Protein AF-A0A972QVX3-F1 (afdb_monomer)

pLDDT: mean 86.54, std 22.38, range [34.84, 98.81]

Mean predicted aligned error: 8.28 Å

Structure (mmCIF, N/CA/C/O backbone):
data_AF-A0A972QVX3-F1
#
_entry.id   AF-A0A972QVX3-F1
#
loop_
_atom_site.group_PDB
_atom_site.id
_atom_site.type_symbol
_atom_site.label_atom_id
_atom_site.label_alt_id
_atom_site.label_comp_id
_atom_site.label_asym_id
_atom_site.label_entity_id
_atom_site.label_seq_id
_atom_site.pdbx_PDB_ins_code
_atom_site.Cartn_x
_atom_site.Cartn_y
_atom_site.Cartn_z
_atom_site.occupancy
_atom_site.B_iso_or_equiv
_atom_site.auth_seq_id
_atom_site.auth_comp_id
_atom_site.auth_asym_id
_atom_site.auth_atom_id
_atom_site.pdbx_PDB_model_num
ATOM 1 N N . ILE A 1 1 ? 13.832 -11.234 -12.757 1.00 86.38 1 ILE A N 1
ATOM 2 C CA . ILE A 1 1 ? 13.586 -10.255 -13.849 1.00 86.38 1 ILE A CA 1
ATOM 3 C C . ILE A 1 1 ? 13.900 -8.870 -13.300 1.00 86.38 1 ILE A C 1
ATOM 5 O O . ILE A 1 1 ? 13.721 -8.675 -12.106 1.00 86.38 1 ILE A O 1
ATOM 9 N N . ALA A 1 2 ? 14.425 -7.959 -14.118 1.00 93.38 2 ALA A N 1
ATOM 10 C CA . ALA A 1 2 ? 14.734 -6.587 -13.695 1.00 93.38 2 ALA A CA 1
ATOM 11 C C . ALA A 1 2 ? 14.152 -5.559 -14.674 1.00 93.38 2 ALA A C 1
ATOM 13 O O . ALA A 1 2 ? 13.554 -4.582 -14.245 1.00 93.38 2 ALA A O 1
ATOM 14 N N . ASP A 1 3 ? 14.263 -5.824 -15.978 1.00 97.19 3 ASP A N 1
ATOM 15 C CA . ASP A 1 3 ? 13.668 -4.997 -17.025 1.00 97.19 3 ASP A CA 1
ATOM 16 C C . ASP A 1 3 ? 12.244 -5.465 -17.358 1.00 97.19 3 ASP A C 1
ATOM 18 O O . ASP A 1 3 ? 12.022 -6.630 -17.702 1.00 97.19 3 ASP A O 1
ATOM 22 N N . ILE A 1 4 ? 11.292 -4.539 -17.249 1.00 98.19 4 ILE A N 1
ATOM 23 C CA . ILE A 1 4 ? 9.882 -4.732 -17.600 1.00 98.19 4 ILE A CA 1
ATOM 24 C C . ILE A 1 4 ? 9.412 -3.766 -18.695 1.00 98.19 4 ILE A C 1
ATOM 26 O O . ILE A 1 4 ? 8.215 -3.676 -18.966 1.00 98.19 4 ILE A O 1
ATOM 30 N N . SER A 1 5 ? 10.336 -3.080 -19.374 1.00 97.81 5 SER A N 1
ATOM 31 C CA . SER A 1 5 ? 10.035 -2.192 -20.501 1.00 97.81 5 SER A CA 1
ATOM 32 C C . SER A 1 5 ? 9.181 -2.830 -21.607 1.00 97.81 5 SER A C 1
ATOM 34 O O . SER A 1 5 ? 8.307 -2.129 -22.128 1.00 97.81 5 SER A O 1
ATOM 36 N N . PRO A 1 6 ? 9.284 -4.144 -21.923 1.00 97.56 6 PRO A N 1
ATOM 37 C CA . PRO A 1 6 ? 8.406 -4.751 -22.924 1.00 97.56 6 PRO A CA 1
ATOM 38 C C . PRO A 1 6 ? 6.915 -4.716 -22.547 1.00 97.56 6 PRO A C 1
ATOM 40 O O . PRO A 1 6 ? 6.062 -4.794 -23.433 1.00 97.56 6 PRO A O 1
ATOM 43 N N . LEU A 1 7 ? 6.581 -4.575 -21.256 1.00 97.31 7 LEU A N 1
ATOM 44 C CA . LEU A 1 7 ? 5.195 -4.534 -20.786 1.00 97.31 7 LEU A CA 1
ATOM 45 C C . LEU A 1 7 ? 4.484 -3.221 -21.131 1.00 97.31 7 LEU A C 1
ATOM 47 O O . LEU A 1 7 ? 3.260 -3.227 -21.215 1.00 97.31 7 LEU A O 1
ATOM 51 N N . ALA A 1 8 ? 5.211 -2.127 -21.391 1.00 97.06 8 ALA A N 1
ATOM 52 C CA . ALA A 1 8 ? 4.637 -0.784 -21.564 1.00 97.06 8 ALA A CA 1
ATOM 53 C C . ALA A 1 8 ? 3.591 -0.672 -22.690 1.00 97.06 8 ALA A C 1
ATOM 55 O O . ALA A 1 8 ? 2.754 0.233 -22.686 1.00 97.06 8 ALA A O 1
ATOM 56 N N . SER A 1 9 ? 3.642 -1.585 -23.665 1.00 97.38 9 SER A N 1
ATOM 57 C CA . SER A 1 9 ? 2.715 -1.634 -24.802 1.00 97.38 9 SER A CA 1
ATOM 58 C C . SER A 1 9 ? 1.465 -2.486 -24.555 1.00 97.38 9 SER A C 1
ATOM 60 O O . SER A 1 9 ? 0.521 -2.437 -25.343 1.00 97.38 9 SER A O 1
ATOM 62 N N . LEU A 1 10 ? 1.420 -3.249 -23.460 1.00 97.94 10 LEU A N 1
ATOM 63 C CA . LEU A 1 10 ? 0.336 -4.180 -23.146 1.00 97.94 10 LEU A CA 1
ATOM 64 C C . LEU A 1 10 ? -0.819 -3.465 -22.431 1.00 97.94 10 LEU A C 1
ATOM 66 O O . LEU A 1 10 ? -1.283 -3.887 -21.376 1.00 97.94 10 LEU A O 1
ATOM 70 N N . THR A 1 11 ? -1.303 -2.371 -23.016 1.00 97.25 11 THR A N 1
ATOM 71 C CA . THR A 1 11 ? -2.251 -1.426 -22.396 1.00 97.25 11 THR A CA 1
ATOM 72 C C . THR A 1 11 ? -3.612 -2.025 -22.036 1.00 97.25 11 THR A C 1
ATOM 74 O O . THR A 1 11 ? -4.366 -1.413 -21.287 1.00 97.25 11 THR A O 1
ATOM 77 N N . ASN A 1 12 ? -3.932 -3.227 -22.523 1.00 97.88 12 ASN A N 1
ATOM 78 C CA . ASN A 1 12 ? -5.148 -3.966 -22.169 1.00 97.88 12 ASN A CA 1
ATOM 79 C C . ASN A 1 12 ? -4.983 -4.887 -20.946 1.00 97.88 12 ASN A C 1
ATOM 81 O O . ASN A 1 12 ? -5.933 -5.583 -20.589 1.00 97.88 12 ASN A O 1
ATOM 85 N N . LEU A 1 13 ? -3.799 -4.941 -20.321 1.00 97.81 13 LEU A N 1
ATOM 86 C CA . LEU A 1 13 ? -3.594 -5.721 -19.101 1.00 97.81 13 LEU A CA 1
ATOM 87 C C . LEU A 1 13 ? -4.501 -5.218 -17.978 1.00 97.81 13 LEU A C 1
ATOM 89 O O . LEU A 1 13 ? -4.547 -4.026 -17.688 1.00 97.81 13 LEU A O 1
ATOM 93 N N . GLN A 1 14 ? -5.185 -6.162 -17.335 1.00 97.75 14 GLN A N 1
ATOM 94 C CA . GLN A 1 14 ? -6.023 -5.910 -16.160 1.00 97.75 14 GLN A CA 1
ATOM 95 C C . GLN A 1 14 ? -5.384 -6.436 -14.877 1.00 97.75 14 GLN A C 1
ATOM 97 O O . GLN A 1 14 ? -5.619 -5.891 -13.808 1.00 97.75 14 GLN A O 1
ATOM 102 N N . ASN A 1 15 ? -4.563 -7.482 -14.975 1.00 96.81 15 ASN A N 1
ATOM 103 C CA . ASN A 1 15 ? -3.913 -8.101 -13.831 1.00 96.81 15 ASN A CA 1
ATOM 104 C C . ASN A 1 15 ? -2.453 -8.385 -14.164 1.00 96.81 15 ASN A C 1
ATOM 106 O O . ASN A 1 15 ? -2.158 -8.921 -15.235 1.00 96.81 15 ASN A O 1
ATOM 110 N N . LEU A 1 16 ? -1.552 -8.040 -13.249 1.00 96.94 16 LEU A N 1
ATOM 111 C CA . LEU A 1 16 ? -0.120 -8.259 -13.411 1.00 96.94 16 LEU A CA 1
ATOM 112 C C . LEU A 1 16 ? 0.515 -8.656 -12.080 1.00 96.94 16 LEU A C 1
ATOM 114 O O . LEU A 1 16 ? 0.371 -7.953 -11.082 1.00 96.94 16 LEU A O 1
ATOM 118 N N . VAL A 1 17 ? 1.260 -9.762 -12.085 1.00 97.25 17 VAL A N 1
ATOM 119 C CA . VAL A 1 17 ? 2.027 -10.218 -10.922 1.00 97.25 17 VAL A CA 1
ATOM 120 C C . VAL A 1 17 ? 3.482 -10.438 -11.297 1.00 97.25 17 VAL A C 1
ATOM 122 O O . VAL A 1 17 ? 3.794 -11.164 -12.239 1.00 97.25 17 VAL A O 1
ATOM 125 N N . LEU A 1 18 ? 4.370 -9.786 -10.549 1.00 95.69 18 LEU A N 1
ATOM 126 C CA . LEU A 1 18 ? 5.820 -9.795 -10.740 1.00 95.69 18 LEU A CA 1
ATOM 127 C C . LEU A 1 18 ? 6.550 -9.987 -9.400 1.00 95.69 18 LEU A C 1
ATOM 129 O O . LEU A 1 18 ? 7.599 -9.389 -9.145 1.00 95.69 18 LEU A O 1
ATOM 133 N N . THR A 1 19 ? 5.997 -10.843 -8.545 1.00 93.25 19 THR A N 1
ATOM 134 C CA . THR A 1 19 ? 6.541 -11.166 -7.223 1.00 93.25 19 THR A CA 1
ATOM 135 C C . THR A 1 19 ? 7.933 -11.801 -7.302 1.00 93.25 19 THR A C 1
ATOM 137 O O . THR A 1 19 ? 8.194 -12.603 -8.198 1.00 93.25 19 THR A O 1
ATOM 140 N N . ARG A 1 20 ? 8.812 -11.500 -6.333 1.00 94.88 20 ARG A N 1
ATOM 141 C CA . ARG A 1 20 ? 10.157 -12.104 -6.192 1.00 94.88 20 ARG A CA 1
ATOM 142 C C . ARG A 1 20 ? 11.032 -11.893 -7.425 1.00 94.88 20 ARG A C 1
ATOM 144 O O . ARG A 1 20 ? 11.564 -12.835 -8.015 1.00 94.88 20 ARG A O 1
ATOM 151 N N . ASN A 1 21 ? 11.192 -10.632 -7.795 1.00 96.75 21 ASN A N 1
ATOM 152 C CA . ASN A 1 21 ? 12.070 -10.207 -8.875 1.00 96.75 21 ASN A CA 1
ATOM 153 C C . ASN A 1 21 ? 13.126 -9.217 -8.352 1.00 96.75 21 ASN A C 1
ATOM 155 O O . ASN A 1 21 ? 13.347 -9.087 -7.151 1.00 96.75 21 ASN A O 1
ATOM 159 N N . SER A 1 22 ? 13.855 -8.582 -9.263 1.00 97.12 22 SER A N 1
ATOM 160 C CA . SER A 1 22 ? 14.862 -7.559 -8.963 1.00 97.12 22 SER A CA 1
ATOM 161 C C . SER A 1 22 ? 14.494 -6.253 -9.665 1.00 97.1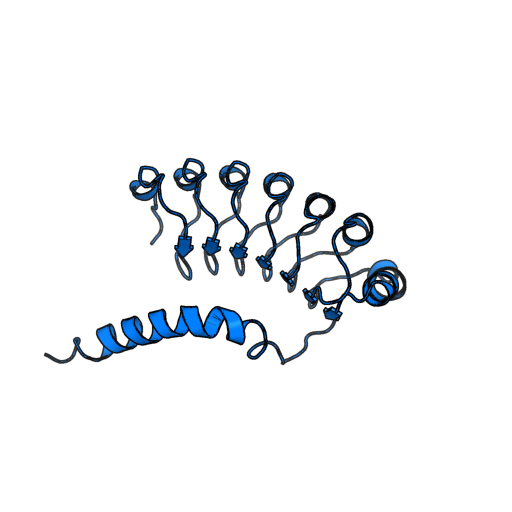2 22 SER A C 1
ATOM 163 O O . SER A 1 22 ? 15.357 -5.575 -10.218 1.00 97.12 22 SER A O 1
ATOM 165 N N . ILE A 1 23 ? 13.193 -5.956 -9.725 1.00 98.38 23 ILE A N 1
ATOM 166 C CA . ILE A 1 23 ? 12.666 -4.754 -10.366 1.00 98.38 23 ILE A CA 1
ATOM 167 C C . ILE A 1 23 ? 12.926 -3.568 -9.441 1.00 98.38 23 ILE A C 1
ATOM 169 O O . ILE A 1 23 ? 12.640 -3.623 -8.244 1.00 98.38 23 ILE A O 1
ATOM 173 N N . THR A 1 24 ? 13.468 -2.503 -10.016 1.00 97.94 24 THR A N 1
ATOM 174 C CA . THR A 1 24 ? 13.688 -1.211 -9.354 1.00 97.94 24 THR A CA 1
ATOM 175 C C . THR A 1 24 ? 12.929 -0.095 -10.067 1.00 97.94 24 THR A C 1
ATOM 177 O O . THR A 1 24 ? 12.391 0.788 -9.409 1.00 97.94 24 THR A O 1
ATOM 180 N N . ASP A 1 25 ? 12.852 -0.159 -11.400 1.00 98.44 25 ASP A N 1
ATOM 181 C CA . ASP A 1 25 ? 12.139 0.793 -12.250 1.00 98.44 25 ASP A CA 1
ATOM 182 C C . ASP A 1 25 ? 10.790 0.221 -12.702 1.00 98.44 25 ASP A C 1
ATOM 184 O O . ASP A 1 25 ? 10.721 -0.789 -13.409 1.00 98.44 25 ASP A O 1
ATOM 188 N N . ILE A 1 26 ? 9.714 0.895 -12.295 1.00 98.69 26 ILE A N 1
ATOM 189 C CA . ILE A 1 26 ? 8.339 0.575 -12.686 1.00 98.69 26 ILE A CA 1
ATOM 190 C C . ILE A 1 26 ? 7.718 1.628 -13.611 1.00 98.69 26 ILE A C 1
ATOM 192 O O . ILE A 1 26 ? 6.518 1.573 -13.881 1.00 98.69 26 ILE A O 1
ATOM 196 N N . SER A 1 27 ? 8.513 2.558 -14.149 1.00 98.56 27 SER A N 1
ATOM 197 C CA . SER A 1 27 ? 8.055 3.538 -15.139 1.00 98.56 27 SER A CA 1
ATOM 198 C C . SER A 1 27 ? 7.342 2.923 -16.355 1.00 98.56 27 SER A C 1
ATOM 200 O O . SER A 1 27 ? 6.360 3.523 -16.804 1.00 98.56 27 SER A O 1
ATOM 202 N N . PRO A 1 28 ? 7.684 1.704 -16.838 1.00 98.44 28 PRO A N 1
ATOM 203 C CA . PRO A 1 28 ? 6.930 1.059 -17.914 1.00 98.44 28 PRO A CA 1
ATOM 204 C C . PRO A 1 28 ? 5.463 0.765 -17.575 1.00 98.44 28 PRO A C 1
ATOM 206 O O . PRO A 1 28 ? 4.668 0.551 -18.486 1.00 98.44 28 PRO A O 1
ATOM 209 N N . LEU A 1 29 ? 5.087 0.740 -16.291 1.00 98.62 29 LEU A N 1
ATOM 210 C CA . LEU A 1 29 ? 3.714 0.463 -15.865 1.00 98.62 29 LEU A CA 1
ATOM 211 C C . LEU A 1 29 ? 2.796 1.688 -15.964 1.00 98.62 29 LEU A C 1
ATOM 213 O O . LEU A 1 29 ? 1.582 1.511 -15.982 1.00 98.62 29 LEU A O 1
ATOM 217 N N . ALA A 1 30 ? 3.333 2.909 -16.076 1.00 98.25 30 ALA A N 1
ATOM 218 C CA . ALA A 1 30 ? 2.550 4.151 -16.012 1.00 98.25 30 ALA A CA 1
ATOM 219 C C . ALA A 1 30 ? 1.458 4.273 -17.094 1.00 98.25 30 ALA A C 1
ATOM 221 O O . ALA A 1 30 ? 0.464 4.980 -16.904 1.00 98.25 30 ALA A O 1
ATOM 222 N N . SER A 1 31 ? 1.639 3.600 -18.236 1.00 97.69 31 SER A N 1
ATOM 223 C CA . SER A 1 31 ? 0.684 3.568 -19.352 1.00 97.69 31 SER A CA 1
ATOM 224 C C . SER A 1 31 ? -0.389 2.481 -19.218 1.00 97.69 31 SER A C 1
ATOM 226 O O . SER A 1 31 ? -1.334 2.459 -20.008 1.00 97.69 31 SER A O 1
ATOM 228 N N . LEU A 1 32 ? -0.275 1.572 -18.245 1.00 98.50 32 LEU A N 1
ATOM 229 C CA . LEU A 1 32 ? -1.154 0.408 -18.094 1.00 98.50 32 LEU A CA 1
ATOM 230 C C . LEU A 1 32 ? -2.409 0.746 -17.282 1.00 98.50 32 LEU A C 1
ATOM 232 O O . LEU A 1 32 ? -2.778 0.052 -16.340 1.00 98.50 32 LEU A O 1
ATOM 236 N N . THR A 1 33 ? -3.094 1.823 -17.660 1.00 98.38 33 THR A N 1
ATOM 237 C CA . THR A 1 33 ? -4.205 2.417 -16.897 1.00 98.38 33 THR A CA 1
ATOM 238 C C . THR A 1 33 ? -5.442 1.521 -16.772 1.00 98.38 33 THR A C 1
ATOM 240 O O . THR A 1 33 ? -6.364 1.867 -16.041 1.00 98.38 33 THR A O 1
ATOM 243 N N . ASN A 1 34 ? -5.493 0.387 -17.478 1.00 98.38 34 ASN A N 1
ATOM 244 C CA . ASN A 1 34 ? -6.555 -0.616 -17.354 1.00 98.38 34 ASN A CA 1
ATOM 245 C C . ASN A 1 34 ? -6.296 -1.658 -16.251 1.00 98.38 34 ASN A C 1
ATOM 247 O O . ASN A 1 34 ? -7.151 -2.519 -16.035 1.00 98.38 34 ASN A O 1
ATOM 251 N N . LEU A 1 35 ? -5.152 -1.588 -15.558 1.00 98.56 35 LEU A N 1
ATOM 252 C CA . LEU A 1 35 ? -4.853 -2.465 -14.429 1.00 98.56 35 LEU A CA 1
ATOM 253 C C . LEU A 1 35 ? -5.876 -2.282 -13.300 1.00 98.56 35 LEU A C 1
ATOM 255 O O . LEU A 1 35 ? -6.200 -1.163 -12.908 1.00 98.56 35 LEU A O 1
ATOM 259 N N . GLN A 1 36 ? -6.338 -3.416 -12.785 1.00 98.25 36 GLN A N 1
ATOM 260 C CA . GLN A 1 36 ? -7.225 -3.573 -11.633 1.00 98.25 36 GLN A CA 1
ATOM 261 C C . GLN A 1 36 ? -6.461 -4.247 -10.485 1.00 98.25 36 GLN A C 1
ATOM 263 O O . GLN A 1 36 ? -6.476 -3.751 -9.363 1.00 98.25 36 GLN A O 1
ATOM 268 N N . GLY A 1 37 ? -5.690 -5.297 -10.792 1.00 97.25 37 GLY A N 1
ATOM 269 C CA . GLY A 1 37 ? -4.804 -5.970 -9.842 1.00 97.25 37 GLY A CA 1
ATOM 270 C C . GLY A 1 37 ? -3.324 -5.834 -10.206 1.00 97.25 37 GLY A C 1
ATOM 271 O O . GLY A 1 37 ? -2.914 -6.163 -11.324 1.00 97.25 37 GLY A O 1
ATOM 272 N N . LEU A 1 38 ? -2.498 -5.409 -9.249 1.00 98.50 38 LEU A N 1
ATOM 273 C CA . LEU A 1 38 ? -1.045 -5.325 -9.414 1.00 98.50 38 LEU A CA 1
ATOM 274 C C . LEU A 1 38 ? -0.309 -5.857 -8.181 1.00 98.50 38 LEU A C 1
ATOM 276 O O . LEU A 1 38 ? -0.479 -5.343 -7.078 1.00 98.50 38 LEU A O 1
ATOM 280 N N . VAL A 1 39 ? 0.560 -6.852 -8.370 1.00 98.06 39 VAL A N 1
ATOM 281 C CA . VAL A 1 39 ? 1.418 -7.387 -7.300 1.00 98.06 39 VAL A CA 1
ATOM 282 C C . VAL A 1 39 ? 2.887 -7.290 -7.702 1.00 98.06 39 VAL A C 1
ATOM 284 O O . VAL A 1 39 ? 3.340 -7.926 -8.654 1.00 98.06 39 VAL A O 1
ATOM 287 N N . LEU A 1 40 ? 3.638 -6.504 -6.936 1.00 97.00 40 LEU A N 1
ATOM 288 C CA . LEU A 1 40 ? 5.065 -6.214 -7.099 1.00 97.00 40 LEU A CA 1
ATOM 289 C C . LEU A 1 40 ? 5.867 -6.610 -5.843 1.00 97.00 40 LEU A C 1
ATOM 291 O O . LEU A 1 40 ? 6.945 -6.071 -5.582 1.00 97.00 40 LEU A O 1
ATOM 295 N N . ALA A 1 41 ? 5.347 -7.554 -5.056 1.00 94.00 41 ALA A N 1
ATOM 296 C CA . ALA A 1 41 ? 5.938 -7.963 -3.788 1.00 94.00 41 ALA A CA 1
ATOM 297 C C . ALA A 1 41 ? 7.355 -8.545 -3.947 1.00 94.00 41 ALA A C 1
ATOM 299 O O . ALA A 1 41 ? 7.646 -9.256 -4.910 1.00 94.00 41 ALA A O 1
ATOM 300 N N . VAL A 1 42 ? 8.225 -8.325 -2.960 1.00 95.38 42 VAL A N 1
ATOM 301 C CA . VAL A 1 42 ? 9.601 -8.852 -2.932 1.00 95.38 42 VAL A CA 1
ATOM 302 C C . VAL A 1 42 ? 10.394 -8.413 -4.173 1.00 95.38 42 VAL A C 1
ATOM 304 O O . VAL A 1 42 ? 10.788 -9.226 -5.011 1.00 95.38 42 VAL A O 1
ATOM 307 N N . ASN A 1 43 ? 10.584 -7.103 -4.299 1.00 97.69 43 ASN A N 1
ATOM 308 C CA . ASN A 1 43 ? 11.420 -6.460 -5.313 1.00 97.69 43 ASN A CA 1
ATOM 309 C C . ASN A 1 43 ? 12.377 -5.468 -4.622 1.00 97.69 43 ASN A C 1
ATOM 311 O O . ASN A 1 43 ? 12.707 -5.625 -3.448 1.00 97.69 43 ASN A O 1
ATOM 315 N N . SER A 1 44 ? 12.899 -4.480 -5.346 1.00 97.81 44 SER A N 1
ATOM 316 C CA . SER A 1 44 ? 13.752 -3.423 -4.787 1.00 97.81 44 SER A CA 1
ATOM 317 C C . SER A 1 44 ? 13.255 -2.043 -5.217 1.00 97.81 44 SER A C 1
ATOM 319 O O . SER A 1 44 ? 14.038 -1.167 -5.576 1.00 97.81 44 SER A O 1
ATOM 321 N N . ILE A 1 45 ? 11.931 -1.871 -5.225 1.00 98.69 45 ILE A N 1
ATOM 322 C CA . ILE A 1 45 ? 11.264 -0.641 -5.655 1.00 98.69 45 ILE A CA 1
ATOM 323 C C . ILE A 1 45 ? 11.365 0.401 -4.540 1.00 98.69 45 ILE A C 1
ATOM 325 O O . ILE A 1 45 ? 11.080 0.110 -3.378 1.00 98.69 45 ILE A O 1
ATOM 329 N N . THR A 1 46 ? 11.744 1.623 -4.907 1.00 98.50 46 THR A N 1
ATOM 330 C CA . THR A 1 46 ? 11.783 2.787 -4.004 1.00 98.50 46 THR A CA 1
ATOM 331 C C . THR A 1 46 ? 10.840 3.900 -4.451 1.00 98.50 46 THR A C 1
ATOM 333 O O . THR A 1 46 ? 10.309 4.618 -3.611 1.00 98.50 46 THR A O 1
ATOM 336 N N . ASP A 1 47 ? 10.636 4.048 -5.765 1.00 98.75 47 ASP A N 1
ATOM 337 C CA . ASP A 1 47 ? 9.788 5.074 -6.372 1.00 98.75 47 ASP A CA 1
ATOM 338 C C . ASP A 1 47 ? 8.526 4.436 -6.960 1.00 98.75 47 ASP A C 1
ATOM 340 O O . ASP A 1 47 ? 8.596 3.582 -7.847 1.00 98.75 47 ASP A O 1
ATOM 344 N N . ILE A 1 48 ? 7.370 4.867 -6.452 1.00 98.81 48 ILE A N 1
ATOM 345 C CA . ILE A 1 48 ? 6.052 4.437 -6.925 1.00 98.81 48 ILE A CA 1
ATOM 346 C C . ILE A 1 48 ? 5.262 5.545 -7.628 1.00 98.81 48 ILE A C 1
ATOM 348 O O . ILE A 1 48 ? 4.076 5.370 -7.909 1.00 98.81 48 ILE A O 1
ATOM 352 N N . SER A 1 49 ? 5.903 6.663 -7.978 1.00 98.75 49 SER A N 1
ATOM 353 C CA . SER A 1 49 ? 5.285 7.733 -8.770 1.00 98.75 49 SER A CA 1
ATOM 354 C C . SER A 1 49 ? 4.646 7.259 -10.086 1.00 98.75 49 SER A C 1
ATOM 356 O O . SER A 1 49 ? 3.571 7.773 -10.415 1.00 98.75 49 SER A O 1
ATOM 358 N N . PRO A 1 50 ? 5.162 6.227 -10.796 1.00 98.75 50 PRO A N 1
ATOM 359 C CA . PRO A 1 50 ? 4.499 5.701 -11.990 1.00 98.75 50 PRO A CA 1
ATOM 360 C C . PRO A 1 50 ? 3.110 5.103 -11.735 1.00 98.75 50 PRO A C 1
AT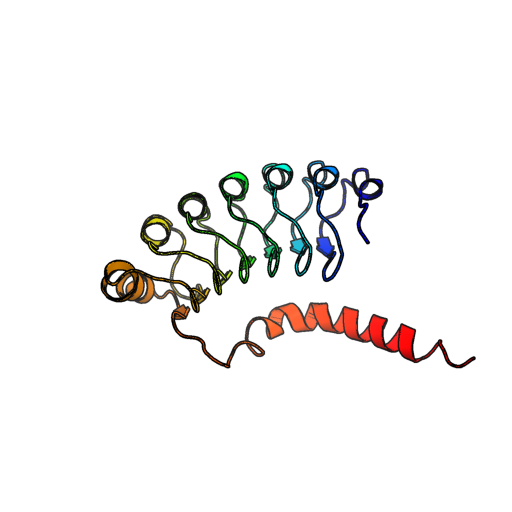OM 362 O O . PRO A 1 50 ? 2.335 4.959 -12.677 1.00 98.75 50 PRO A O 1
ATOM 365 N N . LEU A 1 51 ? 2.775 4.753 -10.487 1.00 98.81 51 LEU A N 1
ATOM 366 C CA . LEU A 1 51 ? 1.476 4.168 -10.149 1.00 98.81 51 LEU A CA 1
ATOM 367 C C . LEU A 1 51 ? 0.356 5.213 -10.057 1.00 98.81 51 LEU A C 1
ATOM 369 O O . LEU A 1 51 ? -0.808 4.834 -10.123 1.00 98.81 51 LEU A O 1
ATOM 373 N N . ALA A 1 52 ? 0.667 6.511 -9.953 1.00 98.50 52 ALA A N 1
ATOM 374 C CA . ALA A 1 52 ? -0.323 7.566 -9.695 1.00 98.50 52 ALA A CA 1
ATOM 375 C C . ALA A 1 52 ? -1.434 7.676 -10.761 1.00 98.50 52 ALA A C 1
ATOM 377 O O . ALA A 1 52 ? -2.523 8.181 -10.477 1.00 98.50 52 ALA A O 1
ATOM 378 N N . SER A 1 53 ? -1.176 7.219 -11.992 1.00 98.00 53 SER A N 1
ATOM 379 C CA . SER A 1 53 ? -2.146 7.201 -13.097 1.00 98.00 53 SER A CA 1
ATOM 380 C C . SER A 1 53 ? -3.045 5.958 -13.108 1.00 98.00 53 SER A C 1
ATOM 382 O O . SER A 1 53 ? -4.054 5.943 -13.820 1.00 98.00 53 SER A O 1
ATOM 384 N N . LEU A 1 54 ? -2.729 4.920 -12.326 1.00 98.69 54 LEU A N 1
ATOM 385 C CA . LEU A 1 54 ? -3.395 3.611 -12.348 1.00 98.69 54 LEU A CA 1
ATOM 386 C C . LEU A 1 54 ? -4.679 3.592 -11.510 1.00 98.69 54 LEU A C 1
ATOM 388 O O . LEU A 1 54 ? -4.925 2.703 -10.704 1.00 98.69 54 LEU A O 1
ATOM 392 N N . THR A 1 55 ? -5.524 4.596 -11.719 1.00 98.50 55 THR A N 1
ATOM 393 C CA . THR A 1 55 ? -6.730 4.875 -10.921 1.00 98.50 55 THR A CA 1
ATOM 394 C C . THR A 1 55 ? -7.805 3.782 -10.963 1.00 98.50 55 THR A C 1
ATOM 396 O O . THR A 1 55 ? -8.741 3.831 -10.167 1.00 98.50 55 THR A O 1
ATOM 399 N N . ASN A 1 56 ? -7.681 2.794 -11.855 1.00 98.56 56 ASN A N 1
ATOM 400 C CA . ASN A 1 56 ? -8.561 1.624 -11.919 1.00 98.56 56 ASN A CA 1
ATOM 401 C C . ASN A 1 56 ? -8.140 0.481 -10.983 1.00 98.56 56 ASN A C 1
ATOM 403 O O . ASN A 1 56 ? -8.889 -0.489 -10.873 1.00 98.56 56 ASN A O 1
ATOM 407 N N . LEU A 1 57 ? -6.990 0.592 -10.306 1.00 98.62 57 LEU A N 1
ATOM 408 C CA . LEU A 1 57 ? -6.546 -0.410 -9.344 1.00 98.62 57 LEU A CA 1
ATOM 409 C C . LEU A 1 57 ? -7.557 -0.548 -8.202 1.00 98.62 57 LEU A C 1
ATOM 411 O O . LEU A 1 57 ? -7.924 0.441 -7.563 1.00 98.62 57 LEU A O 1
ATOM 415 N N . ASP A 1 58 ? -7.958 -1.786 -7.930 1.00 97.50 58 ASP A N 1
ATOM 416 C CA . ASP A 1 58 ? -8.715 -2.171 -6.743 1.00 97.50 58 ASP A CA 1
ATOM 417 C C . ASP A 1 58 ? -7.902 -3.060 -5.787 1.00 97.50 58 ASP A C 1
ATOM 419 O O . ASP A 1 58 ? -8.212 -3.094 -4.594 1.00 97.50 58 ASP A O 1
ATOM 423 N N . ALA A 1 59 ? -6.816 -3.679 -6.264 1.00 97.81 59 ALA A N 1
ATOM 424 C CA . ALA A 1 59 ? -5.875 -4.446 -5.456 1.00 97.81 59 ALA A CA 1
ATOM 425 C C . ALA A 1 59 ? -4.410 -4.117 -5.794 1.00 97.81 59 ALA A C 1
ATOM 427 O O . ALA A 1 59 ? -3.976 -4.234 -6.946 1.00 97.81 59 ALA A O 1
ATOM 428 N N . LEU A 1 60 ? -3.624 -3.759 -4.774 1.00 98.62 60 LEU A N 1
ATOM 429 C CA . LEU A 1 60 ? -2.205 -3.422 -4.906 1.00 98.62 60 LEU A CA 1
ATOM 430 C C . LEU A 1 60 ? -1.355 -4.084 -3.812 1.00 98.62 60 LEU A C 1
ATOM 432 O O . LEU A 1 60 ? -1.533 -3.827 -2.623 1.00 98.62 60 LEU A O 1
ATOM 436 N N . GLY A 1 61 ? -0.391 -4.908 -4.226 1.00 97.88 61 GLY A N 1
ATOM 437 C CA . GLY A 1 61 ? 0.590 -5.542 -3.343 1.00 97.88 61 GLY A CA 1
ATOM 438 C C . GLY A 1 61 ? 2.004 -5.024 -3.591 1.00 97.88 61 GLY A C 1
ATOM 439 O O . GLY A 1 61 ? 2.579 -5.267 -4.652 1.00 97.88 61 GLY A O 1
ATOM 440 N N . LEU A 1 62 ? 2.580 -4.352 -2.598 1.00 98.00 62 LEU A N 1
ATOM 441 C CA . LEU A 1 62 ? 3.918 -3.749 -2.615 1.00 98.00 62 LEU A CA 1
ATOM 442 C C . LEU A 1 62 ? 4.797 -4.235 -1.447 1.00 98.00 62 LEU A C 1
ATOM 444 O O . LEU A 1 62 ? 5.851 -3.651 -1.181 1.00 98.00 62 LEU A O 1
ATOM 448 N N . THR A 1 63 ? 4.396 -5.323 -0.787 1.00 96.62 63 THR A N 1
ATOM 449 C CA . THR A 1 63 ? 5.123 -5.988 0.301 1.00 96.62 63 THR A CA 1
ATOM 450 C C . THR A 1 63 ? 6.612 -6.143 0.017 1.00 96.62 63 THR A C 1
ATOM 452 O O . THR A 1 63 ? 6.993 -6.595 -1.066 1.00 96.62 63 THR A O 1
ATOM 455 N N . ASN A 1 64 ? 7.450 -5.896 1.023 1.00 96.69 64 ASN A N 1
ATOM 456 C CA . ASN A 1 64 ? 8.877 -6.215 0.995 1.00 96.69 64 ASN A CA 1
ATOM 457 C C . ASN A 1 64 ? 9.601 -5.534 -0.183 1.00 96.69 64 ASN A C 1
ATOM 459 O O . ASN A 1 64 ? 10.129 -6.183 -1.092 1.00 96.69 64 ASN A O 1
ATOM 463 N N . ASN A 1 65 ? 9.554 -4.205 -0.167 1.00 98.44 65 ASN A N 1
ATOM 464 C CA . ASN A 1 65 ? 10.278 -3.305 -1.060 1.00 98.44 65 ASN A CA 1
ATOM 465 C C . ASN A 1 65 ? 11.069 -2.297 -0.200 1.00 98.44 65 ASN A C 1
ATOM 467 O O . ASN A 1 65 ? 11.418 -2.575 0.946 1.00 98.44 65 ASN A O 1
ATOM 471 N N . SER A 1 66 ? 11.434 -1.140 -0.746 1.00 98.31 66 SER A N 1
ATOM 472 C CA . SER A 1 66 ? 12.134 -0.079 -0.012 1.00 98.31 66 SER A CA 1
ATOM 473 C C . SER A 1 66 ? 11.418 1.261 -0.183 1.00 98.31 66 SER A C 1
ATOM 475 O O . SER A 1 66 ? 12.042 2.297 -0.404 1.00 98.31 66 SER A O 1
ATOM 477 N N . ILE A 1 67 ? 10.085 1.225 -0.121 1.00 98.75 67 ILE A N 1
ATOM 478 C CA . ILE A 1 67 ? 9.215 2.383 -0.334 1.00 98.75 67 ILE A CA 1
ATOM 479 C C . ILE A 1 67 ? 9.124 3.189 0.963 1.00 98.75 67 ILE A C 1
ATOM 481 O O . ILE A 1 67 ? 8.912 2.630 2.037 1.00 98.75 67 ILE A O 1
ATOM 485 N N . ALA A 1 68 ? 9.263 4.508 0.858 1.00 98.44 68 ALA A N 1
ATOM 486 C CA . ALA A 1 68 ? 9.092 5.434 1.980 1.00 98.44 68 ALA A CA 1
ATOM 487 C C . ALA A 1 68 ? 8.011 6.487 1.700 1.00 98.44 68 ALA A C 1
ATOM 489 O O . ALA A 1 68 ? 7.239 6.825 2.594 1.00 98.44 68 ALA A O 1
ATOM 490 N N . ASP A 1 69 ? 7.941 6.976 0.458 1.00 98.75 69 ASP A N 1
ATOM 491 C CA . ASP A 1 69 ? 6.931 7.930 0.008 1.00 98.75 69 ASP A CA 1
ATOM 492 C C . ASP A 1 69 ? 5.769 7.200 -0.673 1.00 98.75 69 ASP A C 1
ATOM 494 O O . ASP A 1 69 ? 5.943 6.547 -1.704 1.00 98.75 69 ASP A O 1
ATOM 498 N N . ILE A 1 70 ? 4.579 7.331 -0.086 1.00 98.81 70 ILE A N 1
ATOM 499 C CA . ILE A 1 70 ? 3.333 6.789 -0.632 1.00 98.81 70 ILE A CA 1
ATOM 500 C C . ILE A 1 70 ? 2.359 7.864 -1.122 1.00 98.81 70 ILE A C 1
ATOM 502 O O . ILE A 1 70 ? 1.202 7.560 -1.416 1.00 98.81 70 ILE A O 1
ATOM 506 N N . SER A 1 71 ? 2.808 9.114 -1.269 1.00 98.75 71 SER A N 1
ATOM 507 C CA . SER A 1 71 ? 2.003 10.197 -1.847 1.00 98.75 71 SER A CA 1
ATOM 508 C C . SER A 1 71 ? 1.404 9.876 -3.225 1.00 98.75 71 SER A C 1
ATOM 510 O O . SER A 1 71 ? 0.250 10.263 -3.447 1.00 98.75 71 SER A O 1
ATOM 512 N N . PRO A 1 72 ? 2.052 9.089 -4.116 1.00 98.75 72 PRO A N 1
ATOM 513 C CA . PRO A 1 72 ? 1.445 8.689 -5.387 1.00 98.75 72 PRO A CA 1
ATOM 514 C C . PRO A 1 72 ? 0.164 7.859 -5.245 1.00 98.75 72 PRO A C 1
ATOM 516 O O . PRO A 1 72 ? -0.621 7.796 -6.188 1.00 98.75 72 PRO A O 1
ATOM 519 N N . LEU A 1 73 ? -0.072 7.230 -4.086 1.00 98.81 73 LEU A N 1
ATOM 520 C CA . LEU A 1 73 ? -1.259 6.406 -3.863 1.00 98.81 73 LEU A CA 1
ATOM 521 C C . LEU A 1 73 ? -2.527 7.236 -3.629 1.00 98.81 73 LEU A C 1
ATOM 523 O O . LEU A 1 73 ? -3.614 6.700 -3.806 1.00 98.81 73 LEU A O 1
ATOM 527 N N . ALA A 1 74 ? -2.429 8.526 -3.283 1.00 98.44 74 ALA A N 1
ATOM 528 C CA . ALA A 1 74 ? -3.591 9.360 -2.938 1.00 98.44 74 ALA A CA 1
ATOM 529 C C . ALA A 1 74 ? -4.642 9.479 -4.065 1.00 98.44 74 ALA A C 1
ATOM 531 O O . ALA A 1 74 ? -5.810 9.762 -3.810 1.00 98.44 74 ALA A O 1
ATOM 532 N N . SER A 1 75 ? -4.253 9.276 -5.327 1.00 98.00 75 SER A N 1
ATOM 533 C CA . SER A 1 75 ? -5.180 9.288 -6.467 1.00 98.00 75 SER A CA 1
ATOM 534 C C . SER A 1 75 ? -5.914 7.956 -6.672 1.00 98.00 75 SER A C 1
ATOM 536 O O . SER A 1 75 ? -6.914 7.913 -7.396 1.00 98.00 75 SER A O 1
ATOM 538 N N . LEU A 1 76 ? -5.467 6.866 -6.040 1.00 98.62 76 LEU A N 1
ATOM 539 C CA . LEU A 1 76 ? -5.946 5.498 -6.271 1.00 98.62 76 LEU A CA 1
ATOM 540 C C . LEU A 1 76 ? -7.198 5.165 -5.451 1.00 98.62 76 LEU A C 1
ATOM 542 O O . LEU A 1 76 ? -7.309 4.119 -4.822 1.00 98.62 76 LEU A O 1
ATOM 546 N N . THR A 1 77 ? -8.178 6.063 -5.487 1.00 98.38 77 THR A N 1
ATOM 547 C CA . THR A 1 77 ? -9.420 6.019 -4.691 1.00 98.38 77 THR A CA 1
ATOM 548 C C . THR A 1 77 ? -10.329 4.805 -4.948 1.00 98.38 77 THR A C 1
ATOM 550 O O . THR A 1 77 ? -11.340 4.637 -4.264 1.00 98.38 77 THR A O 1
ATOM 553 N N . ASN A 1 78 ? -9.995 3.950 -5.922 1.00 98.62 78 ASN A N 1
ATOM 554 C CA . ASN A 1 78 ? -10.670 2.674 -6.164 1.00 98.62 78 ASN A CA 1
ATOM 555 C C . ASN A 1 78 ? -10.078 1.488 -5.389 1.00 98.62 78 ASN A C 1
ATOM 557 O O . ASN A 1 78 ? -10.716 0.434 -5.374 1.00 98.62 78 ASN A O 1
ATOM 561 N N . LEU A 1 79 ? -8.931 1.667 -4.724 1.00 98.50 79 LEU A N 1
ATOM 562 C CA . LEU A 1 79 ? -8.281 0.619 -3.943 1.00 98.50 79 LEU A CA 1
ATOM 563 C C . LEU A 1 79 ? -9.189 0.101 -2.829 1.00 98.50 79 LEU A C 1
ATOM 565 O O . LEU A 1 79 ? -9.728 0.873 -2.036 1.00 98.50 79 LEU A O 1
ATOM 569 N N . LYS A 1 80 ? -9.297 -1.225 -2.778 1.00 98.00 80 LYS A N 1
ATOM 570 C CA . LYS A 1 80 ? -9.965 -1.996 -1.728 1.00 98.00 80 LYS A CA 1
ATOM 571 C C . LYS A 1 80 ? -8.963 -2.799 -0.917 1.00 98.00 80 LYS A C 1
ATOM 573 O O . LYS A 1 80 ? -9.079 -2.861 0.298 1.00 98.00 80 LYS A O 1
ATOM 578 N N . GLU A 1 81 ? -7.964 -3.362 -1.586 1.00 97.56 81 GLU A N 1
ATOM 579 C CA . GLU A 1 81 ? -6.917 -4.166 -0.964 1.00 97.56 81 GLU A CA 1
ATOM 580 C C . GLU A 1 81 ? -5.560 -3.501 -1.193 1.00 97.56 81 GLU A C 1
ATOM 582 O O . GLU A 1 81 ? -5.138 -3.303 -2.337 1.00 97.56 81 GLU A O 1
ATOM 587 N N . LEU A 1 82 ? -4.869 -3.155 -0.108 1.00 98.44 82 LEU A N 1
ATOM 588 C CA . LEU A 1 82 ? -3.556 -2.523 -0.159 1.00 98.44 82 LEU A CA 1
ATOM 589 C C . LEU A 1 82 ? -2.605 -3.181 0.835 1.00 98.44 82 LEU A C 1
ATOM 591 O O . LEU A 1 82 ? -2.823 -3.146 2.042 1.00 98.44 82 LEU A O 1
ATOM 595 N N . SER A 1 83 ? -1.509 -3.732 0.325 1.00 97.81 83 SER A N 1
ATOM 596 C CA . SER A 1 83 ? -0.449 -4.311 1.146 1.00 97.81 83 SER A CA 1
ATOM 597 C C . SER A 1 83 ? 0.869 -3.577 0.906 1.00 97.81 83 SER A C 1
ATOM 599 O O . SER A 1 83 ? 1.370 -3.502 -0.218 1.00 97.81 83 SER A O 1
ATOM 601 N N . LEU A 1 84 ? 1.398 -2.995 1.977 1.00 98.06 84 LEU A N 1
ATOM 602 C CA . LEU A 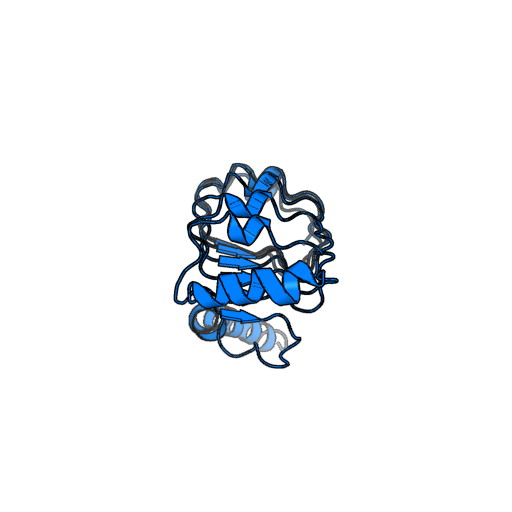1 84 ? 2.592 -2.151 2.040 1.00 98.06 84 LEU A CA 1
ATOM 603 C C . LEU A 1 84 ? 3.547 -2.617 3.151 1.00 98.06 84 LEU A C 1
ATOM 605 O O . LEU A 1 84 ? 4.457 -1.882 3.546 1.00 98.06 84 LEU A O 1
ATOM 609 N N . ASP A 1 85 ? 3.356 -3.826 3.670 1.00 96.56 85 ASP A N 1
ATOM 610 C CA . ASP A 1 85 ? 4.147 -4.347 4.773 1.00 96.56 85 ASP A CA 1
ATOM 611 C C . ASP A 1 85 ? 5.623 -4.532 4.397 1.00 96.56 85 ASP A C 1
ATOM 613 O O . ASP A 1 85 ? 5.976 -4.727 3.230 1.00 96.56 85 ASP A O 1
ATOM 617 N N . ASN A 1 86 ? 6.505 -4.473 5.395 1.00 97.31 86 ASN A N 1
ATOM 618 C CA . ASN A 1 86 ? 7.955 -4.585 5.211 1.00 97.31 86 ASN A CA 1
ATOM 619 C C . ASN A 1 86 ? 8.498 -3.544 4.209 1.00 97.31 86 ASN A C 1
ATOM 621 O O . ASN A 1 86 ? 9.136 -3.880 3.212 1.00 97.31 86 ASN A O 1
ATOM 625 N N . ASN A 1 87 ? 8.227 -2.268 4.475 1.00 98.56 87 ASN A N 1
ATOM 626 C CA . ASN A 1 87 ? 8.775 -1.124 3.744 1.00 98.56 87 ASN A CA 1
ATOM 627 C C . ASN A 1 87 ? 9.439 -0.146 4.739 1.00 98.56 87 ASN A C 1
ATOM 629 O O . ASN A 1 87 ? 9.873 -0.537 5.821 1.00 98.56 87 ASN A O 1
ATOM 633 N N . SER A 1 88 ? 9.615 1.123 4.369 1.00 98.38 88 SER A N 1
ATOM 634 C CA . SER A 1 88 ? 10.207 2.167 5.221 1.00 98.38 88 SER A CA 1
ATOM 635 C C . SER A 1 88 ? 9.281 3.379 5.353 1.00 98.38 88 SER A C 1
ATOM 637 O O . SER A 1 88 ? 9.733 4.522 5.388 1.00 98.38 88 SER A O 1
ATOM 639 N N . ILE A 1 89 ? 7.971 3.129 5.396 1.00 98.81 89 ILE A N 1
ATOM 640 C CA . ILE A 1 89 ? 6.936 4.165 5.415 1.00 98.81 89 ILE A CA 1
ATOM 641 C C . ILE A 1 89 ? 6.861 4.796 6.805 1.00 98.81 89 ILE A C 1
ATOM 643 O O . ILE A 1 89 ? 6.901 4.100 7.821 1.00 98.81 89 ILE A O 1
ATOM 647 N N . VAL A 1 90 ? 6.728 6.121 6.835 1.00 98.50 90 VAL A N 1
ATOM 648 C CA . VAL A 1 90 ? 6.547 6.914 8.063 1.00 98.50 90 VAL A CA 1
ATOM 649 C C . VAL A 1 90 ? 5.244 7.704 8.001 1.00 98.50 90 VAL A C 1
ATOM 651 O O . VAL A 1 90 ? 4.468 7.678 8.952 1.00 98.50 90 VAL A O 1
ATOM 654 N N . ASP A 1 91 ? 5.002 8.390 6.880 1.00 98.62 91 ASP A N 1
ATOM 655 C CA . ASP A 1 91 ? 3.798 9.188 6.660 1.00 98.62 91 ASP A CA 1
ATOM 656 C C . ASP A 1 91 ? 2.745 8.389 5.886 1.00 98.62 91 ASP A C 1
ATOM 658 O O . ASP A 1 91 ? 2.984 7.932 4.767 1.00 98.62 91 ASP A O 1
ATOM 662 N N . ILE A 1 92 ? 1.566 8.254 6.490 1.00 98.75 92 ILE A N 1
ATOM 663 C CA . ILE A 1 92 ? 0.398 7.604 5.893 1.00 98.75 92 ILE A CA 1
ATOM 664 C C . ILE A 1 92 ? -0.754 8.571 5.598 1.00 98.75 92 ILE A C 1
ATOM 666 O O . ILE A 1 92 ? -1.870 8.136 5.311 1.00 98.75 92 ILE A O 1
ATOM 670 N N . SER A 1 93 ? -0.494 9.882 5.600 1.00 98.62 93 SER A N 1
ATOM 671 C CA . SER A 1 93 ? -1.452 10.914 5.187 1.00 98.62 93 SER A CA 1
ATOM 672 C C . SER A 1 93 ? -2.139 10.654 3.832 1.00 98.62 93 SER A C 1
ATOM 674 O O . SER A 1 93 ? -3.348 10.894 3.745 1.00 98.62 93 SER A O 1
ATOM 676 N N . PRO A 1 94 ? -1.480 10.068 2.805 1.00 98.69 94 PRO A N 1
ATOM 677 C CA . PRO A 1 94 ? -2.128 9.776 1.522 1.00 98.69 94 PRO A CA 1
ATOM 678 C C . PRO A 1 94 ? -3.307 8.796 1.631 1.00 98.69 94 PRO A C 1
ATOM 680 O O . PRO A 1 94 ? -4.254 8.873 0.842 1.00 98.69 94 PRO A O 1
ATOM 683 N N . LEU A 1 95 ? -3.294 7.913 2.639 1.00 98.56 95 LEU A N 1
ATOM 684 C CA . LEU A 1 95 ? -4.320 6.884 2.835 1.00 98.56 95 LEU A CA 1
ATOM 685 C C . LEU A 1 95 ? -5.667 7.456 3.293 1.00 98.56 95 LEU A C 1
ATOM 687 O O . LEU A 1 95 ? -6.685 6.784 3.147 1.00 98.56 95 LEU A O 1
ATOM 691 N N . ALA A 1 96 ? -5.709 8.695 3.797 1.00 98.06 96 ALA A N 1
ATOM 692 C CA . ALA A 1 96 ? -6.951 9.350 4.221 1.00 98.06 96 ALA A CA 1
ATOM 693 C C . ALA A 1 96 ? -7.987 9.460 3.083 1.00 98.06 96 ALA A C 1
ATOM 695 O O . ALA A 1 96 ? -9.192 9.451 3.322 1.00 98.06 96 ALA A O 1
ATOM 696 N N . SER A 1 97 ? -7.515 9.538 1.836 1.00 97.50 97 SER A N 1
ATOM 697 C CA . SER A 1 97 ? -8.353 9.660 0.637 1.00 97.50 97 SER A CA 1
ATOM 698 C C . SER A 1 97 ? -8.888 8.325 0.096 1.00 97.50 97 SER A C 1
ATOM 700 O O . SER A 1 97 ? -9.800 8.318 -0.732 1.00 97.50 97 SER A O 1
ATOM 702 N N . LEU A 1 98 ? -8.354 7.191 0.561 1.00 98.38 98 LEU A N 1
ATOM 703 C CA . LEU A 1 98 ? -8.660 5.857 0.039 1.00 98.38 98 LEU A CA 1
ATOM 704 C C . LEU A 1 98 ? -9.874 5.250 0.747 1.00 98.38 98 LEU A C 1
ATOM 706 O O . LEU A 1 98 ? -9.784 4.267 1.478 1.00 98.38 98 LEU A O 1
ATOM 710 N N . THR A 1 99 ? -11.034 5.866 0.546 1.00 98.25 99 THR A N 1
ATOM 711 C CA . THR A 1 99 ? -12.276 5.555 1.274 1.00 98.25 99 THR A CA 1
ATOM 712 C C . THR A 1 99 ? -12.961 4.252 0.854 1.00 98.25 99 THR A C 1
ATOM 714 O O . THR A 1 99 ? -14.041 3.943 1.348 1.00 98.25 99 THR A O 1
ATOM 717 N N . LYS A 1 100 ? -12.370 3.485 -0.066 1.00 98.50 100 LYS A N 1
ATOM 718 C CA . LYS A 1 100 ? -12.859 2.156 -0.461 1.00 98.50 100 LYS A CA 1
ATOM 719 C C . LYS A 1 100 ? -12.026 1.009 0.106 1.00 98.50 100 LYS A C 1
ATOM 721 O O . LYS A 1 100 ? -12.336 -0.135 -0.213 1.00 98.50 100 LYS A O 1
ATOM 726 N N . LEU A 1 101 ? -10.999 1.306 0.909 1.00 97.62 101 LEU A N 1
ATOM 727 C CA . LEU A 1 101 ? -10.168 0.285 1.540 1.00 97.62 101 LEU A CA 1
ATOM 728 C C . LEU A 1 101 ? -11.008 -0.619 2.439 1.00 97.62 101 LEU A C 1
ATOM 730 O O . LEU A 1 101 ? -11.798 -0.137 3.242 1.00 97.62 101 LEU A O 1
ATOM 734 N N . GLN A 1 102 ? -10.771 -1.915 2.291 1.00 94.62 102 GLN A N 1
ATOM 735 C CA . GLN A 1 102 ? -11.366 -3.007 3.056 1.00 94.62 102 GLN A CA 1
ATOM 736 C C . GLN A 1 102 ? -10.274 -3.822 3.749 1.00 94.62 102 GLN A C 1
ATOM 738 O O . GLN A 1 102 ? -10.427 -4.220 4.901 1.00 94.62 102 GLN A O 1
ATOM 743 N N . GLY A 1 103 ? -9.138 -4.013 3.074 1.00 94.19 103 GLY A N 1
ATOM 744 C CA . GLY A 1 103 ? -7.934 -4.615 3.631 1.00 94.19 103 GLY A CA 1
ATOM 745 C C . GLY A 1 103 ? -6.730 -3.692 3.480 1.00 94.19 103 GLY A C 1
ATOM 746 O O . GLY A 1 103 ? -6.410 -3.226 2.382 1.00 94.19 103 GLY A O 1
ATOM 747 N N . LEU A 1 104 ? -6.054 -3.430 4.597 1.00 97.75 104 LEU A N 1
ATOM 748 C CA . LEU A 1 104 ? -4.850 -2.608 4.650 1.00 97.75 104 LEU A CA 1
ATOM 749 C C . LEU A 1 104 ? -3.773 -3.291 5.493 1.00 97.75 104 LEU A C 1
ATOM 751 O O . LEU A 1 104 ? -3.961 -3.508 6.688 1.00 97.75 104 LEU A O 1
ATOM 755 N N . ASP A 1 105 ? -2.623 -3.578 4.893 1.00 98.00 105 ASP A N 1
ATOM 756 C CA . ASP A 1 105 ? -1.449 -4.069 5.615 1.00 98.00 105 ASP A CA 1
ATOM 757 C C . ASP A 1 105 ? -0.310 -3.049 5.571 1.00 98.00 105 ASP A C 1
ATOM 759 O O . ASP A 1 105 ? 0.225 -2.725 4.511 1.00 98.00 105 ASP A O 1
ATOM 763 N N . LEU A 1 106 ? 0.042 -2.531 6.743 1.00 97.69 106 LEU A N 1
ATOM 764 C CA . LEU A 1 106 ? 1.107 -1.565 6.996 1.00 97.69 106 LEU A CA 1
ATOM 765 C C . LEU A 1 106 ? 2.170 -2.136 7.944 1.00 97.69 106 LEU A C 1
ATOM 767 O O . LEU A 1 106 ? 2.993 -1.378 8.467 1.00 97.69 106 LEU A O 1
ATOM 771 N N . GLY A 1 107 ? 2.160 -3.445 8.203 1.00 95.69 107 GLY A N 1
ATOM 772 C CA . GLY A 1 107 ? 3.063 -4.068 9.162 1.00 95.69 107 GLY A CA 1
ATOM 773 C C . GLY A 1 107 ? 4.545 -3.835 8.846 1.00 95.69 107 GLY A C 1
ATOM 774 O O . GLY A 1 107 ? 4.924 -3.634 7.695 1.00 95.69 107 GLY A O 1
ATOM 775 N N . SER A 1 108 ? 5.412 -3.870 9.858 1.00 96.25 108 SER A N 1
ATOM 776 C CA . SER A 1 108 ? 6.868 -3.726 9.679 1.00 96.25 108 SER A CA 1
ATOM 777 C C . SER A 1 108 ? 7.263 -2.475 8.876 1.00 96.25 108 SER A C 1
ATOM 779 O O . SER A 1 108 ? 7.984 -2.561 7.880 1.00 96.25 108 SER A O 1
ATOM 781 N N . ASN A 1 109 ? 6.767 -1.313 9.291 1.00 98.12 109 ASN A N 1
ATOM 782 C CA . ASN A 1 109 ? 7.159 -0.005 8.769 1.00 98.12 109 ASN A CA 1
ATOM 783 C C . ASN A 1 109 ? 7.719 0.857 9.921 1.00 98.12 109 ASN A C 1
ATOM 785 O O . ASN A 1 109 ? 8.100 0.352 10.977 1.00 98.12 109 ASN A O 1
ATOM 789 N N . SER A 1 110 ? 7.837 2.168 9.719 1.00 98.12 110 SER A N 1
ATOM 790 C CA . SER A 1 110 ? 8.301 3.132 10.726 1.00 98.12 110 SER A CA 1
ATOM 791 C C . SER A 1 110 ? 7.205 4.137 11.102 1.00 98.12 110 SER A C 1
ATOM 793 O O . SER A 1 110 ? 7.486 5.302 11.381 1.00 98.12 110 SER A O 1
ATOM 795 N N . ILE A 1 111 ? 5.947 3.690 11.104 1.00 98.50 111 ILE A N 1
ATOM 796 C CA . ILE A 1 111 ? 4.775 4.526 11.379 1.00 98.50 111 ILE A CA 1
ATOM 797 C C . ILE A 1 111 ? 4.657 4.774 12.884 1.00 98.50 111 ILE A C 1
ATOM 799 O O . ILE A 1 111 ? 4.653 3.844 13.688 1.00 98.50 111 ILE A O 1
ATOM 803 N N . VAL A 1 112 ? 4.526 6.044 13.259 1.00 98.06 112 VAL A N 1
ATOM 804 C CA . VAL A 1 112 ? 4.351 6.473 14.657 1.00 98.06 112 VAL A CA 1
ATOM 805 C C . VAL A 1 112 ? 2.927 6.975 14.901 1.00 98.06 112 VAL A C 1
ATOM 807 O O . VAL A 1 112 ? 2.310 6.654 15.922 1.00 98.06 112 VAL A O 1
ATOM 810 N N . ASP A 1 113 ? 2.387 7.738 13.952 1.00 98.06 113 ASP A N 1
ATOM 811 C CA . ASP A 1 113 ? 1.069 8.364 14.030 1.00 98.06 113 ASP A CA 1
ATOM 812 C C . ASP A 1 113 ? 0.105 7.735 13.019 1.00 98.06 113 ASP A C 1
ATOM 814 O O . ASP A 1 113 ? 0.385 7.701 11.821 1.00 98.06 113 ASP A O 1
ATOM 818 N N . ILE A 1 114 ? -1.037 7.253 13.514 1.00 98.00 114 ILE A N 1
ATOM 819 C CA . ILE A 1 114 ? -2.119 6.708 12.683 1.00 98.00 114 ILE A CA 1
ATOM 820 C C . ILE A 1 114 ? -3.337 7.629 12.591 1.00 98.00 114 ILE A C 1
ATOM 822 O O . ILE A 1 114 ? -4.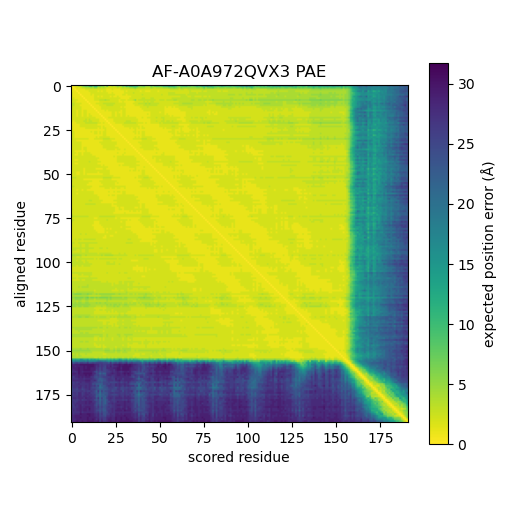365 7.224 12.047 1.00 98.00 114 ILE A O 1
ATOM 826 N N . SER A 1 115 ? -3.236 8.874 13.065 1.00 98.06 115 SER A N 1
ATOM 827 C CA . SER A 1 115 ? -4.299 9.873 12.929 1.00 98.06 115 SER A CA 1
ATOM 828 C C . SER A 1 115 ? -4.847 10.018 11.496 1.00 98.06 115 SER A C 1
ATOM 830 O O . SER A 1 115 ? -6.061 10.201 11.363 1.00 98.06 115 SER A O 1
ATOM 832 N N . PRO A 1 116 ? -4.073 9.830 10.399 1.00 98.38 116 PRO A N 1
ATOM 833 C CA . PRO A 1 116 ? -4.649 9.849 9.054 1.00 98.38 116 PRO A CA 1
ATOM 834 C C . PRO A 1 116 ? -5.717 8.780 8.791 1.00 98.38 116 PRO A C 1
ATOM 836 O O . PRO A 1 116 ? -6.629 9.011 7.997 1.00 98.38 116 PRO A O 1
ATOM 839 N N . LEU A 1 117 ? -5.659 7.631 9.473 1.00 97.88 117 LEU A N 1
ATOM 840 C CA . LEU A 1 117 ? -6.684 6.587 9.358 1.00 97.88 117 LEU A CA 1
ATOM 841 C C . LEU A 1 117 ? -8.008 7.017 10.007 1.00 97.88 117 LEU A C 1
ATOM 843 O O . LEU A 1 117 ? -9.077 6.582 9.581 1.00 97.88 117 LEU A O 1
ATOM 847 N N . MET A 1 118 ? -7.963 7.936 10.976 1.00 97.38 118 MET A N 1
ATOM 848 C CA . MET A 1 118 ? -9.167 8.563 11.530 1.00 97.38 118 MET A CA 1
ATOM 849 C C . MET A 1 118 ? -9.851 9.478 10.510 1.00 97.38 118 MET A C 1
ATOM 851 O O . MET A 1 118 ? -11.077 9.572 10.498 1.00 97.38 118 MET A O 1
ATOM 855 N N . ALA A 1 119 ? -9.072 10.122 9.635 1.00 96.19 119 ALA A N 1
ATOM 856 C CA . ALA A 1 119 ? -9.586 10.975 8.563 1.00 96.19 119 ALA A CA 1
ATOM 857 C C . ALA A 1 119 ? -10.128 10.178 7.364 1.00 96.19 119 ALA A C 1
ATOM 859 O O . ALA A 1 119 ? -10.940 10.704 6.600 1.00 96.19 119 ALA A O 1
ATOM 860 N N . ASN A 1 120 ? -9.725 8.912 7.207 1.00 97.44 120 ASN A N 1
ATOM 861 C CA . ASN A 1 120 ? -10.321 8.021 6.221 1.00 97.44 120 ASN A CA 1
ATOM 862 C C . ASN A 1 120 ? -11.740 7.648 6.668 1.00 97.44 120 ASN A C 1
ATOM 864 O O . ASN A 1 120 ? -11.923 6.800 7.540 1.00 97.44 120 ASN A O 1
ATOM 868 N N . SER A 1 121 ? -12.752 8.276 6.068 1.00 95.69 121 SER A N 1
ATOM 869 C CA . SER A 1 121 ? -14.170 8.064 6.392 1.00 95.69 121 SER A CA 1
ATOM 870 C C . SER A 1 121 ? -14.756 6.758 5.847 1.00 95.69 121 SER A C 1
ATOM 872 O O . SER A 1 121 ? -15.883 6.418 6.198 1.00 95.69 121 SER A O 1
ATOM 874 N N . GLY A 1 122 ? -14.007 6.038 5.008 1.00 97.06 122 GLY A N 1
ATOM 875 C CA . GLY A 1 122 ? -14.425 4.778 4.399 1.00 97.06 122 GLY A CA 1
ATOM 876 C C . GLY A 1 122 ? -14.301 3.569 5.316 1.00 97.06 122 GLY A C 1
ATOM 877 O O . GLY A 1 122 ? -15.162 2.701 5.278 1.00 97.06 122 GLY A O 1
ATOM 878 N N . LEU A 1 123 ? -13.270 3.552 6.168 1.00 97.69 123 LEU A N 1
ATOM 879 C CA . LEU A 1 123 ? -13.002 2.438 7.082 1.00 97.69 123 LEU A CA 1
ATOM 880 C C . LEU A 1 123 ? -14.178 2.209 8.048 1.00 97.69 123 LEU A C 1
ATOM 882 O O . LEU A 1 123 ? -14.613 3.111 8.768 1.00 97.69 123 LEU A O 1
ATOM 886 N N . SER A 1 124 ? -14.726 1.011 8.072 1.00 97.00 124 SER A N 1
ATOM 887 C CA . SER A 1 124 ? -15.983 0.710 8.744 1.00 97.00 124 SER A CA 1
ATOM 888 C C . SER A 1 124 ? -16.065 -0.758 9.160 1.00 97.00 124 SER A C 1
ATOM 890 O O . SER A 1 124 ? -15.067 -1.479 9.172 1.00 97.00 124 SER A O 1
ATOM 892 N N . GLU A 1 125 ? -17.255 -1.186 9.578 1.00 96.44 125 GLU A N 1
ATOM 893 C CA . GLU A 1 125 ? -17.499 -2.538 10.059 1.00 96.44 125 GLU A CA 1
ATOM 894 C C . GLU A 1 125 ? -17.099 -3.601 9.027 1.00 96.44 125 GLU A C 1
ATOM 896 O O . GLU A 1 125 ? -17.624 -3.639 7.915 1.00 96.44 125 GLU A O 1
ATOM 901 N N . GLY A 1 126 ? -16.195 -4.497 9.432 1.00 89.38 126 GLY A N 1
ATOM 902 C CA . GLY A 1 126 ? -15.705 -5.602 8.603 1.00 89.38 126 GLY A CA 1
ATOM 903 C C . GLY A 1 126 ? -14.396 -5.320 7.862 1.00 89.38 126 GLY A C 1
ATOM 904 O O . GLY A 1 126 ? -13.807 -6.262 7.331 1.00 89.38 126 GLY A O 1
ATOM 905 N N . ASP A 1 127 ? -13.911 -4.078 7.876 1.00 95.00 127 ASP A N 1
ATOM 906 C CA . ASP A 1 127 ? -12.608 -3.735 7.307 1.00 95.00 127 ASP A CA 1
ATOM 907 C C . ASP A 1 127 ? -11.480 -4.159 8.256 1.00 95.00 127 ASP A C 1
ATOM 909 O O . ASP A 1 127 ? -11.643 -4.173 9.477 1.00 95.00 127 ASP A O 1
ATOM 913 N N . THR A 1 128 ? -10.322 -4.522 7.706 1.00 95.44 128 THR A N 1
ATOM 914 C CA . THR A 1 128 ? -9.181 -5.050 8.467 1.00 95.44 128 THR A CA 1
ATOM 915 C C . THR A 1 128 ? -7.921 -4.225 8.232 1.00 95.44 128 THR A C 1
ATOM 917 O O . THR A 1 128 ? -7.556 -3.935 7.091 1.00 95.44 128 THR A O 1
ATOM 920 N N . ILE A 1 129 ? -7.222 -3.890 9.319 1.00 95.56 129 ILE A N 1
ATOM 921 C CA . ILE A 1 129 ? -5.974 -3.127 9.293 1.00 95.56 129 ILE A CA 1
ATOM 922 C C . ILE A 1 129 ? -4.891 -3.856 10.089 1.00 95.56 129 ILE A C 1
ATOM 924 O O . ILE A 1 129 ? -5.014 -4.050 11.297 1.00 95.56 129 ILE A O 1
ATOM 928 N N . TYR A 1 130 ? -3.780 -4.186 9.437 1.00 95.31 130 TYR A N 1
ATOM 929 C CA . TYR A 1 130 ? -2.579 -4.715 10.080 1.00 95.31 130 TYR A CA 1
ATOM 930 C C . TYR A 1 130 ? -1.543 -3.600 10.233 1.00 95.31 130 TYR A C 1
ATOM 932 O O . TYR A 1 130 ? -1.117 -2.999 9.252 1.00 95.31 130 TYR A O 1
ATOM 940 N N . ILE A 1 131 ? -1.136 -3.306 11.468 1.00 94.25 131 ILE A N 1
ATOM 941 C CA . ILE A 1 131 ? -0.159 -2.239 11.787 1.00 94.25 131 ILE A CA 1
ATOM 942 C C . ILE A 1 131 ? 0.947 -2.729 12.730 1.00 94.25 131 ILE A C 1
ATOM 944 O O . ILE A 1 131 ? 1.705 -1.930 13.278 1.00 94.25 131 ILE A O 1
ATOM 948 N N . SER A 1 132 ? 1.061 -4.046 12.918 1.00 90.69 132 SER A N 1
ATOM 949 C CA . SER A 1 132 ? 2.069 -4.665 13.783 1.00 90.69 132 SER A CA 1
ATOM 950 C C . SER A 1 132 ? 3.500 -4.295 13.391 1.00 90.69 132 SER A C 1
ATOM 952 O O . SER A 1 132 ? 3.774 -4.012 12.230 1.00 90.69 132 SER A O 1
ATOM 954 N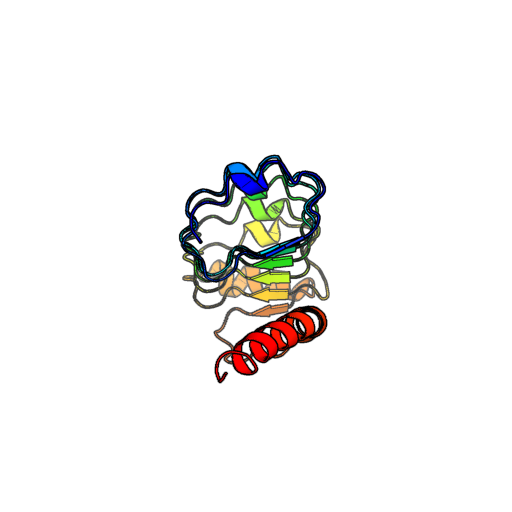 N . ASP A 1 133 ? 4.434 -4.372 14.338 1.00 93.44 133 ASP A N 1
ATOM 955 C CA . ASP A 1 133 ? 5.857 -4.090 14.100 1.00 93.44 133 ASP A CA 1
ATOM 956 C C . ASP A 1 133 ? 6.125 -2.656 13.578 1.00 93.44 133 ASP A C 1
ATOM 958 O O . ASP A 1 133 ? 7.075 -2.421 12.837 1.00 93.44 133 ASP A O 1
ATOM 962 N N . ASN A 1 134 ? 5.305 -1.687 14.001 1.00 94.62 134 ASN A N 1
ATOM 963 C CA . ASN A 1 134 ? 5.544 -0.252 13.837 1.00 94.62 134 ASN A CA 1
ATOM 964 C C . ASN A 1 134 ? 5.837 0.413 15.197 1.00 94.62 134 ASN A C 1
ATOM 966 O O . ASN A 1 134 ? 5.291 -0.020 16.216 1.00 94.62 134 ASN A O 1
ATOM 970 N N . PRO A 1 135 ? 6.650 1.484 15.246 1.00 96.25 135 PRO A N 1
ATOM 971 C CA . PRO A 1 135 ? 6.914 2.261 16.458 1.00 96.25 135 PRO A CA 1
ATOM 972 C C . PRO A 1 135 ? 5.745 3.204 16.815 1.00 96.25 135 PRO A C 1
ATOM 974 O O . PRO A 1 135 ? 5.929 4.413 16.952 1.00 96.25 135 PRO A O 1
ATOM 977 N N . LEU A 1 136 ? 4.534 2.655 16.956 1.00 94.56 136 LEU A N 1
ATOM 978 C CA . LEU A 1 136 ? 3.312 3.416 17.223 1.00 94.56 136 LEU A CA 1
ATOM 979 C C . LEU A 1 136 ? 3.421 4.228 18.523 1.00 94.56 136 LEU A C 1
ATOM 981 O O . LEU A 1 136 ? 3.891 3.730 19.545 1.00 94.56 136 LEU A O 1
ATOM 985 N N . SER A 1 137 ? 2.946 5.474 18.488 1.00 95.06 137 SER A N 1
ATOM 986 C CA . SER A 1 137 ? 2.858 6.328 19.676 1.00 95.06 137 SER A CA 1
ATOM 987 C C . SER A 1 137 ? 1.810 5.830 20.677 1.00 95.06 137 SER A C 1
ATOM 989 O O . SER A 1 137 ? 0.857 5.139 20.309 1.00 95.06 137 SER A O 1
ATOM 991 N N . ASP A 1 138 ? 1.925 6.258 21.937 1.00 93.81 138 ASP A N 1
ATOM 992 C CA . ASP A 1 138 ? 0.919 5.969 22.968 1.00 93.81 138 ASP A CA 1
ATOM 993 C C . ASP A 1 138 ? -0.478 6.474 22.578 1.00 93.81 138 ASP A C 1
ATOM 995 O O . ASP A 1 138 ? -1.470 5.822 22.894 1.00 93.81 138 ASP A O 1
ATOM 999 N N . THR A 1 139 ? -0.567 7.605 21.872 1.00 95.06 139 THR A N 1
ATOM 1000 C CA . THR A 1 139 ? -1.834 8.131 21.342 1.00 95.06 139 THR A CA 1
ATOM 1001 C C . THR A 1 139 ? -2.403 7.204 20.272 1.00 95.06 139 THR A C 1
ATOM 1003 O O . THR A 1 139 ? -3.573 6.832 20.340 1.00 95.06 139 THR A O 1
ATOM 1006 N N . SER A 1 140 ? -1.574 6.751 19.326 1.00 95.31 140 SER A N 1
ATOM 1007 C CA . SER A 1 140 ? -1.989 5.764 18.324 1.00 95.31 140 SER A CA 1
ATOM 1008 C C . SER A 1 140 ? -2.547 4.504 18.988 1.00 95.31 140 SER A C 1
ATOM 1010 O O . SER A 1 140 ? -3.632 4.055 18.630 1.00 95.31 140 SER A O 1
ATOM 1012 N N . LEU A 1 141 ? -1.843 3.974 19.992 1.00 91.69 141 LEU A N 1
ATOM 1013 C CA . LEU A 1 141 ? -2.208 2.734 20.677 1.00 91.69 141 LEU A CA 1
ATOM 1014 C C . LEU A 1 141 ? -3.462 2.857 21.550 1.00 91.69 141 LEU A C 1
ATOM 1016 O O . LEU A 1 141 ? -4.314 1.974 21.520 1.00 91.69 141 LEU A O 1
ATOM 1020 N N . ASN A 1 142 ? -3.565 3.923 22.343 1.00 92.56 142 ASN A N 1
ATOM 1021 C CA . ASN A 1 142 ? -4.564 4.020 23.410 1.00 92.56 142 ASN A CA 1
ATOM 1022 C C . ASN A 1 142 ? -5.765 4.908 23.058 1.00 92.56 142 ASN A C 1
ATOM 1024 O O . ASN A 1 142 ? -6.760 4.880 23.779 1.00 92.56 142 ASN A O 1
ATOM 1028 N N . GLU A 1 143 ? -5.687 5.696 21.984 1.00 95.75 143 GLU A N 1
ATOM 1029 C CA . GLU A 1 143 ? -6.772 6.579 21.547 1.00 95.75 143 GLU A CA 1
ATOM 1030 C C . GLU A 1 143 ? -7.287 6.195 20.158 1.00 95.75 143 GLU A C 1
ATOM 1032 O O . GLU A 1 143 ? -8.462 5.856 20.016 1.00 95.75 143 GLU A O 1
ATOM 1037 N N . TYR A 1 144 ? -6.423 6.188 19.141 1.00 97.31 144 TYR A N 1
ATOM 1038 C CA . TYR A 1 144 ? -6.876 6.016 17.756 1.00 97.31 144 TYR A CA 1
ATOM 1039 C C . TYR A 1 144 ? -7.285 4.579 17.425 1.00 97.31 144 TYR A C 1
ATOM 1041 O O . TYR A 1 144 ? -8.317 4.384 16.785 1.00 97.31 144 TYR A O 1
ATOM 1049 N N . ILE A 1 145 ? -6.542 3.565 17.887 1.00 95.44 145 ILE A N 1
ATOM 1050 C CA . ILE A 1 145 ? -6.936 2.160 17.681 1.00 95.44 145 ILE A CA 1
ATOM 1051 C C . ILE A 1 145 ? -8.325 1.874 18.277 1.00 95.44 145 ILE A C 1
ATOM 1053 O O . ILE A 1 145 ? -9.193 1.454 17.512 1.00 95.44 145 ILE A O 1
ATOM 1057 N N . PRO A 1 146 ? -8.612 2.174 19.563 1.00 96.12 146 PRO A N 1
ATOM 1058 C CA . PRO A 1 146 ? -9.953 1.969 20.113 1.00 96.12 146 PRO A CA 1
ATOM 1059 C C . PRO A 1 146 ? -11.059 2.726 19.366 1.00 96.12 146 PRO A C 1
ATOM 1061 O O . PRO A 1 146 ? -12.189 2.249 19.281 1.00 96.12 146 PRO A O 1
ATOM 1064 N N . GLN A 1 147 ? -10.764 3.907 18.810 1.00 97.56 147 GLN A N 1
ATOM 1065 C CA . GLN A 1 147 ? -11.730 4.657 18.002 1.00 97.56 147 GLN A CA 1
ATOM 1066 C C . GLN A 1 147 ? -12.001 3.988 16.644 1.00 97.56 147 GLN A C 1
ATOM 1068 O O . GLN A 1 147 ? -13.151 3.971 16.203 1.00 97.56 147 GLN A O 1
ATOM 1073 N N . LEU A 1 148 ? -10.981 3.421 15.989 1.00 97.12 148 LEU A N 1
ATOM 1074 C CA . LEU A 1 148 ? -11.148 2.615 14.772 1.00 97.12 148 LEU A CA 1
ATOM 1075 C C . LEU A 1 148 ? -11.935 1.333 15.060 1.00 97.12 148 LEU A C 1
ATOM 1077 O O . LEU A 1 148 ? -12.902 1.039 14.360 1.00 97.12 148 LEU A O 1
ATOM 1081 N N . GLU A 1 149 ? -11.595 0.621 16.131 1.00 96.12 149 GLU A N 1
ATOM 1082 C CA . GLU A 1 149 ? -12.331 -0.567 16.579 1.00 96.12 149 GLU A CA 1
ATOM 1083 C C . GLU A 1 149 ? -13.788 -0.231 16.928 1.00 96.12 149 GLU A C 1
ATOM 1085 O O . GLU A 1 149 ? -14.705 -0.979 16.591 1.00 96.12 149 GLU A O 1
ATOM 1090 N N . GLY A 1 150 ? -14.036 0.946 17.510 1.00 97.06 150 GLY A N 1
ATOM 1091 C CA . GLY A 1 150 ? -15.379 1.473 17.755 1.00 97.06 150 GLY A CA 1
ATOM 1092 C C . GLY A 1 150 ? -16.203 1.731 16.485 1.00 97.06 150 GLY A C 1
ATOM 1093 O O . GLY A 1 150 ? -17.430 1.784 16.563 1.00 97.06 150 GLY A O 1
ATOM 1094 N N . ARG A 1 151 ? -15.559 1.853 15.313 1.00 96.62 151 ARG A N 1
ATOM 1095 C CA . ARG A 1 151 ? -16.213 1.904 13.988 1.00 96.62 151 ARG A CA 1
ATOM 1096 C C . ARG A 1 151 ? -16.486 0.511 13.405 1.00 96.62 151 ARG A C 1
ATOM 109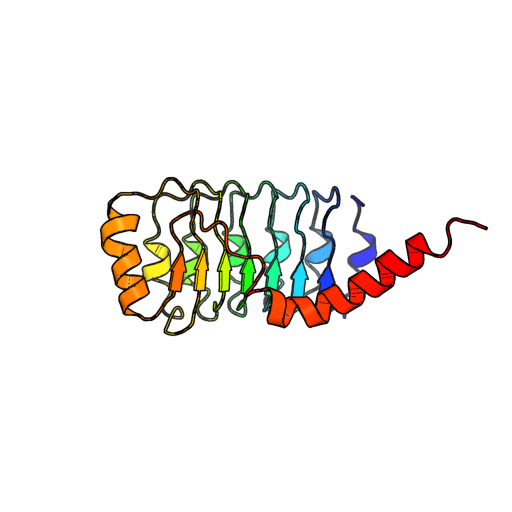8 O O . ARG A 1 151 ? -17.053 0.426 12.320 1.00 96.62 151 ARG A O 1
ATOM 1105 N N . GLY A 1 152 ? -16.087 -0.557 14.099 1.00 94.88 152 GLY A N 1
ATOM 1106 C CA . GLY A 1 152 ? -16.183 -1.943 13.637 1.00 94.88 152 GLY A CA 1
ATOM 1107 C C . GLY A 1 152 ? -14.991 -2.416 12.795 1.00 94.88 152 GLY A C 1
ATOM 1108 O O . GLY A 1 152 ? -15.061 -3.501 12.219 1.00 94.88 152 GLY A O 1
ATOM 1109 N N . VAL A 1 153 ? -13.915 -1.626 12.720 1.00 96.25 153 VAL A N 1
ATOM 1110 C CA . VAL A 1 153 ? -12.684 -2.000 12.011 1.00 96.25 153 VAL A CA 1
ATOM 1111 C C . VAL A 1 153 ? -11.893 -2.999 12.859 1.00 96.25 153 VAL A C 1
ATOM 1113 O O . VAL A 1 153 ? -11.624 -2.746 14.033 1.00 96.25 153 VAL A O 1
ATOM 1116 N N . GLU 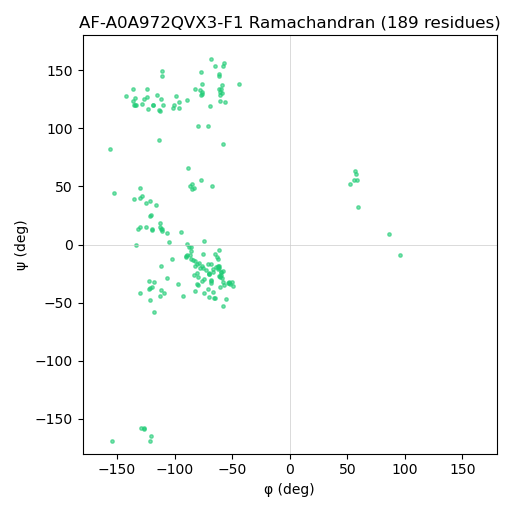A 1 154 ? -11.474 -4.119 12.276 1.00 95.19 154 GLU A N 1
ATOM 1117 C CA . GLU A 1 154 ? -10.569 -5.074 12.919 1.00 95.19 154 GLU A CA 1
ATOM 1118 C C . GLU A 1 154 ? -9.127 -4.555 12.810 1.00 95.19 154 GLU A C 1
ATOM 1120 O O . GLU A 1 154 ? -8.497 -4.647 11.756 1.00 95.19 154 GLU A O 1
ATOM 1125 N N . VAL A 1 155 ? -8.588 -3.990 13.895 1.00 91.94 155 VAL A N 1
ATOM 1126 C CA . VAL A 1 155 ? -7.201 -3.504 13.936 1.00 91.94 155 VAL A CA 1
ATOM 1127 C C . VAL A 1 155 ? -6.305 -4.535 14.615 1.00 91.94 155 VAL A C 1
ATOM 1129 O O . VAL A 1 155 ? -6.567 -4.975 15.731 1.00 91.94 155 VAL A O 1
ATOM 1132 N N . ASN A 1 156 ? -5.207 -4.910 13.961 1.00 86.94 156 ASN A N 1
ATOM 1133 C CA . ASN A 1 156 ? -4.238 -5.868 14.481 1.00 86.94 156 ASN A CA 1
ATOM 1134 C C . ASN A 1 156 ? -2.880 -5.189 14.760 1.00 86.94 156 ASN A C 1
ATOM 1136 O O . ASN A 1 156 ? -2.022 -5.114 13.870 1.00 86.94 156 ASN A O 1
ATOM 1140 N N . PRO A 1 157 ? -2.672 -4.664 15.986 1.00 63.78 157 PRO A N 1
ATOM 1141 C CA . PRO A 1 157 ? -1.462 -3.921 16.344 1.00 63.78 157 PRO A CA 1
ATOM 1142 C C . PRO A 1 157 ? -0.328 -4.771 16.909 1.00 63.78 157 PRO A C 1
ATOM 1144 O O . PRO A 1 157 ? 0.794 -4.290 17.054 1.00 63.78 157 PRO A O 1
ATOM 1147 N N . VAL A 1 158 ? -0.587 -6.035 17.234 1.00 51.41 158 VAL A N 1
ATOM 1148 C CA . VAL A 1 158 ? 0.413 -6.940 17.803 1.00 51.41 158 VAL A CA 1
ATOM 1149 C C . VAL A 1 158 ? 0.732 -8.000 16.768 1.00 51.41 158 VAL A C 1
ATOM 1151 O O . VAL A 1 158 ? -0.144 -8.434 16.032 1.00 51.41 158 VAL A O 1
ATOM 1154 N N . LYS A 1 159 ? 1.988 -8.446 16.722 1.00 42.94 159 LYS A N 1
ATOM 1155 C CA . LYS A 1 159 ? 2.427 -9.559 15.881 1.00 42.94 159 LYS A CA 1
ATOM 1156 C C . LYS A 1 159 ? 1.633 -10.825 16.221 1.00 42.94 159 LYS A C 1
ATOM 1158 O O . LYS A 1 159 ? 2.063 -11.651 17.027 1.00 42.94 159 LYS A O 1
ATOM 1163 N N . GLN A 1 160 ? 0.469 -11.006 15.611 1.00 36.66 160 GLN A N 1
ATOM 1164 C CA . GLN A 1 160 ? -0.176 -12.301 15.592 1.00 36.66 160 GLN A CA 1
ATOM 1165 C C . GLN A 1 160 ? 0.691 -13.186 14.701 1.00 36.66 160 GLN A C 1
ATOM 1167 O O . GLN A 1 160 ? 0.849 -12.939 13.508 1.00 36.66 160 GLN A O 1
ATOM 1172 N N . ARG A 1 161 ? 1.235 -14.269 15.264 1.00 36.41 161 ARG A N 1
ATOM 1173 C CA . ARG A 1 161 ? 1.666 -15.433 14.474 1.00 36.41 161 ARG A CA 1
ATOM 1174 C C . ARG A 1 161 ? 0.437 -16.121 13.860 1.00 36.41 161 ARG A C 1
ATOM 1176 O O . ARG A 1 161 ? 0.239 -17.306 14.082 1.00 36.41 161 ARG A O 1
ATOM 1183 N N . VAL A 1 162 ? -0.445 -15.385 13.189 1.00 36.34 162 VAL A N 1
ATOM 1184 C CA . VAL A 1 162 ? -1.686 -15.902 12.613 1.00 36.34 162 VAL A CA 1
ATOM 1185 C C . VAL A 1 162 ? -2.121 -14.978 11.473 1.00 36.34 162 VAL A C 1
ATOM 1187 O O . VAL A 1 162 ? -2.962 -14.119 11.680 1.00 36.34 162 VAL A O 1
ATOM 1190 N N . CYS A 1 163 ? -1.551 -15.138 10.275 1.00 36.78 163 CYS A N 1
ATOM 1191 C CA . CYS A 1 163 ? -2.134 -14.635 9.018 1.00 36.78 163 CYS A CA 1
ATOM 1192 C C . CYS A 1 163 ? -1.695 -15.468 7.798 1.00 36.78 163 CYS A C 1
ATOM 1194 O O . CYS A 1 163 ? -1.390 -14.946 6.736 1.00 36.78 163 CYS A O 1
ATOM 1196 N N . GLU A 1 164 ? -1.723 -16.798 7.928 1.00 36.41 164 GLU A N 1
ATOM 1197 C CA . GLU A 1 164 ? -1.792 -17.713 6.774 1.00 36.41 164 GLU A CA 1
ATOM 1198 C C . GLU A 1 164 ? -3.245 -18.125 6.453 1.00 36.41 164 GLU A C 1
ATOM 1200 O O . GLU A 1 164 ? -3.453 -19.040 5.667 1.00 36.41 164 GLU A O 1
ATOM 1205 N N . THR A 1 165 ? -4.282 -17.497 7.035 1.00 34.91 165 THR A N 1
ATOM 1206 C CA . THR A 1 165 ? -5.630 -18.116 6.999 1.00 34.91 165 THR A CA 1
ATOM 1207 C C . THR A 1 165 ? -6.805 -17.212 6.619 1.00 34.91 165 THR A C 1
ATOM 1209 O O . THR A 1 165 ? -7.915 -17.724 6.513 1.00 34.91 165 THR A O 1
ATOM 1212 N N . ARG A 1 166 ? -6.627 -15.911 6.341 1.00 34.84 166 ARG A N 1
ATOM 1213 C CA . ARG A 1 166 ? -7.763 -15.070 5.887 1.00 34.84 166 ARG A CA 1
ATOM 1214 C C . ARG A 1 166 ? -7.594 -14.375 4.540 1.00 34.84 166 ARG A C 1
ATOM 1216 O O . ARG A 1 166 ? -8.555 -14.380 3.778 1.00 34.84 166 ARG A O 1
ATOM 1223 N N . MET A 1 167 ? -6.381 -13.991 4.135 1.00 36.22 167 MET A N 1
ATOM 1224 C CA . MET A 1 167 ? -6.135 -13.679 2.715 1.00 36.22 167 MET A CA 1
ATOM 1225 C C . MET A 1 167 ? -6.258 -14.924 1.823 1.00 36.22 167 MET A C 1
ATOM 1227 O O . MET A 1 167 ? -6.551 -14.817 0.636 1.00 36.22 167 MET A O 1
ATOM 1231 N N . VAL A 1 168 ? -6.125 -16.126 2.398 1.00 39.75 168 VAL A N 1
ATOM 1232 C CA . VAL A 1 168 ? -6.139 -17.394 1.659 1.00 39.75 168 VAL A CA 1
ATOM 1233 C C . VAL A 1 168 ? -7.498 -17.730 1.057 1.00 39.75 168 VAL A C 1
ATOM 1235 O O . VAL A 1 168 ? -7.514 -18.494 0.113 1.00 39.75 168 VAL A O 1
ATOM 1238 N N . ASN A 1 169 ? -8.635 -17.148 1.442 1.00 35.69 169 ASN A N 1
ATOM 1239 C CA . ASN A 1 169 ? -9.898 -17.515 0.773 1.00 35.69 169 ASN A CA 1
ATOM 1240 C C . ASN A 1 169 ? -10.118 -16.815 -0.580 1.00 35.69 169 ASN A C 1
ATOM 1242 O O . ASN A 1 169 ? -10.756 -17.403 -1.450 1.00 35.69 169 ASN A O 1
ATOM 1246 N N . HIS A 1 170 ? -9.501 -15.650 -0.812 1.00 36.41 170 HIS A N 1
ATOM 1247 C CA . HIS A 1 170 ? -9.427 -15.044 -2.149 1.00 36.41 170 HIS A CA 1
ATOM 1248 C C . HIS A 1 170 ? -8.101 -15.361 -2.864 1.00 36.41 170 HIS A C 1
ATOM 1250 O O . HIS A 1 170 ? -8.113 -15.642 -4.062 1.00 36.41 170 HIS A O 1
ATOM 1256 N N . TYR A 1 171 ? -6.978 -15.466 -2.137 1.00 37.47 171 TYR A N 1
ATOM 1257 C CA . TYR A 1 171 ? -5.706 -15.934 -2.706 1.00 37.47 171 TYR A CA 1
ATOM 1258 C C . TYR A 1 171 ? -5.697 -17.427 -3.052 1.00 37.47 171 TYR A C 1
ATOM 1260 O O . TYR A 1 171 ? -4.933 -17.812 -3.922 1.00 37.47 171 TYR A O 1
ATOM 1268 N N . SER A 1 172 ? -6.502 -18.303 -2.441 1.00 41.91 172 SER A N 1
ATOM 1269 C CA . SER A 1 172 ? -6.480 -19.746 -2.768 1.00 41.91 172 SER A CA 1
ATOM 1270 C C . SER A 1 172 ? -7.001 -20.045 -4.166 1.00 41.91 172 SER A C 1
ATOM 1272 O O . SER A 1 172 ? -6.506 -20.976 -4.795 1.00 41.91 172 SER A O 1
ATOM 1274 N N . GLN A 1 173 ? -7.930 -19.241 -4.689 1.00 38.28 173 GLN A N 1
ATOM 1275 C CA . GLN A 1 173 ? -8.365 -19.357 -6.083 1.00 38.28 173 GLN A CA 1
ATOM 1276 C C . GLN A 1 173 ? -7.268 -18.898 -7.058 1.00 38.28 173 GLN A C 1
ATOM 1278 O O . GLN A 1 173 ? -7.203 -19.384 -8.184 1.00 38.28 173 GLN A O 1
ATOM 1283 N N . TRP A 1 174 ? -6.357 -18.035 -6.602 1.00 39.31 174 TRP A N 1
ATOM 1284 C CA . TRP A 1 174 ? -5.260 -17.491 -7.398 1.00 39.31 174 TRP A CA 1
ATOM 1285 C C . TRP A 1 174 ? -3.963 -18.328 -7.274 1.00 39.31 174 TRP A C 1
ATOM 1287 O O . TRP A 1 174 ? -3.399 -18.747 -8.279 1.00 39.31 174 TRP A O 1
ATOM 1297 N N . LEU A 1 175 ? -3.560 -18.748 -6.071 1.00 39.06 175 LEU A N 1
ATOM 1298 C CA . LEU A 1 175 ? -2.461 -19.693 -5.797 1.00 39.06 175 LEU A CA 1
ATOM 1299 C C . LEU A 1 175 ? -2.742 -21.120 -6.295 1.00 39.06 175 LEU A C 1
ATOM 1301 O O . LEU A 1 175 ? -1.805 -21.876 -6.558 1.00 39.06 175 LEU A O 1
ATOM 1305 N N . ALA A 1 176 ? -4.012 -21.511 -6.459 1.00 37.31 176 ALA A N 1
ATOM 1306 C CA . ALA A 1 176 ? -4.356 -22.748 -7.162 1.00 37.31 176 ALA A CA 1
ATOM 1307 C C . ALA A 1 176 ? -3.869 -22.728 -8.624 1.00 37.31 176 ALA A C 1
ATOM 1309 O O . ALA A 1 176 ? -3.555 -23.787 -9.167 1.00 37.31 176 ALA A O 1
ATOM 1310 N N . SER A 1 177 ? -3.730 -21.542 -9.231 1.00 38.62 177 SER A N 1
ATOM 1311 C CA . SER A 1 177 ? -3.138 -21.390 -10.565 1.00 38.62 177 SER A CA 1
ATOM 1312 C C . SER A 1 177 ? -1.599 -21.430 -10.552 1.00 38.62 177 SER A C 1
ATOM 1314 O O . SER A 1 177 ? -1.002 -21.951 -11.491 1.00 38.62 177 SER A O 1
ATOM 1316 N N . GLU A 1 178 ? -0.940 -21.026 -9.458 1.00 40.16 178 GLU A N 1
ATOM 1317 C CA . GLU A 1 178 ? 0.526 -21.117 -9.314 1.00 40.16 178 GLU A CA 1
ATOM 1318 C C . GLU A 1 178 ? 1.010 -22.521 -8.911 1.00 40.16 178 GLU A C 1
ATOM 1320 O O . GLU A 1 178 ? 2.025 -22.994 -9.424 1.00 40.16 178 GLU A O 1
ATOM 1325 N N . ARG A 1 179 ? 0.248 -23.275 -8.101 1.00 39.75 179 ARG A N 1
ATOM 1326 C CA . ARG A 1 179 ? 0.557 -24.697 -7.821 1.00 39.75 179 ARG A CA 1
ATOM 1327 C C . ARG A 1 179 ? 0.460 -25.589 -9.064 1.00 39.75 179 ARG A C 1
ATOM 1329 O O . ARG A 1 179 ? 1.041 -26.676 -9.071 1.00 39.75 179 ARG A O 1
ATOM 1336 N N . ALA A 1 180 ? -0.239 -25.147 -10.111 1.00 38.78 180 ALA A N 1
ATOM 1337 C CA . ALA A 1 180 ? -0.241 -25.814 -11.411 1.00 38.78 180 ALA A CA 1
ATOM 1338 C C . ALA A 1 180 ? 1.049 -25.539 -12.214 1.00 38.78 180 ALA A C 1
ATOM 1340 O O . ALA A 1 180 ? 1.524 -26.429 -12.919 1.00 38.78 180 ALA A O 1
ATOM 1341 N N . ILE A 1 181 ? 1.666 -24.362 -12.056 1.00 41.03 181 ILE A N 1
ATOM 1342 C CA . ILE A 1 181 ? 2.902 -23.963 -12.755 1.00 41.03 181 ILE A CA 1
ATOM 1343 C C . ILE A 1 181 ? 4.150 -24.523 -12.046 1.00 41.03 181 ILE A C 1
ATOM 1345 O O . ILE A 1 181 ? 5.044 -25.067 -12.700 1.00 41.03 181 ILE A O 1
ATOM 1349 N N . ASP A 1 182 ? 4.174 -24.520 -10.711 1.00 39.8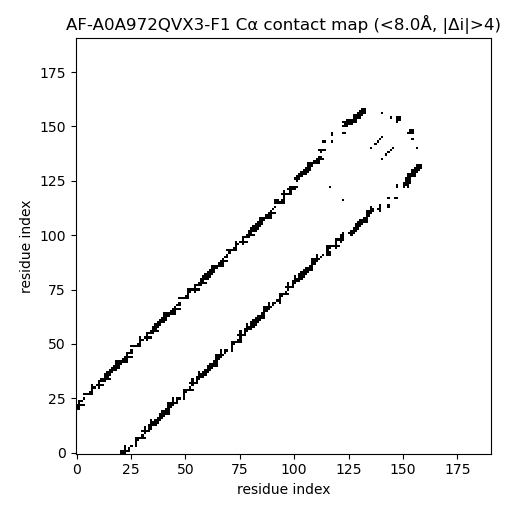8 182 ASP A N 1
ATOM 1350 C CA . ASP A 1 18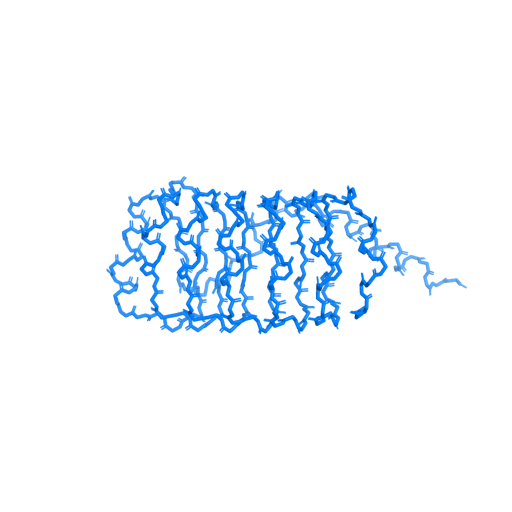2 ? 5.275 -25.104 -9.929 1.00 39.88 182 ASP A CA 1
ATOM 1351 C C . ASP A 1 182 ? 5.342 -26.637 -10.046 1.00 39.88 182 ASP A C 1
ATOM 1353 O O . ASP A 1 182 ? 6.431 -27.224 -10.039 1.00 39.88 182 ASP A O 1
ATOM 1357 N N . ASN A 1 183 ? 4.196 -27.308 -10.222 1.00 37.97 183 ASN A N 1
ATOM 1358 C CA . ASN A 1 183 ? 4.173 -28.739 -10.537 1.00 37.97 183 ASN A CA 1
ATOM 1359 C C . ASN A 1 183 ? 4.576 -29.028 -11.991 1.00 37.97 183 ASN A C 1
ATOM 1361 O O . ASN A 1 183 ? 5.196 -30.060 -12.240 1.00 37.97 183 ASN A O 1
ATOM 1365 N N . TYR A 1 184 ? 4.326 -28.118 -12.938 1.00 36.00 184 TYR A N 1
ATOM 1366 C CA . TYR A 1 184 ? 4.782 -28.277 -14.323 1.00 36.00 184 TYR A CA 1
ATOM 1367 C C . TYR A 1 184 ? 6.319 -28.227 -14.430 1.00 36.00 184 TYR A C 1
ATOM 1369 O O . TYR A 1 184 ? 6.926 -29.062 -15.099 1.00 36.00 184 TYR A O 1
ATOM 1377 N N . HIS A 1 185 ? 6.986 -27.334 -13.690 1.00 37.72 185 HIS A N 1
ATOM 1378 C CA . HIS A 1 185 ? 8.454 -27.248 -13.700 1.00 37.72 185 HIS A CA 1
ATOM 1379 C C . HIS A 1 185 ? 9.172 -28.358 -12.912 1.00 37.72 185 HIS A C 1
ATOM 1381 O O . HIS A 1 185 ? 10.339 -28.638 -13.197 1.00 37.72 185 HIS A O 1
ATOM 1387 N N . LYS A 1 186 ? 8.493 -29.031 -11.971 1.00 44.31 186 LYS A N 1
ATOM 1388 C CA . LYS A 1 186 ? 9.024 -30.224 -11.283 1.00 44.31 186 LYS A CA 1
ATOM 1389 C C . LYS A 1 186 ? 8.825 -31.527 -12.062 1.00 44.31 186 LYS A C 1
ATOM 1391 O O . LYS A 1 186 ? 9.629 -32.438 -11.890 1.00 44.31 186 LYS A O 1
ATOM 1396 N N . LEU A 1 187 ? 7.811 -31.619 -12.926 1.00 37.59 187 LEU A N 1
ATOM 1397 C CA . LEU A 1 187 ? 7.546 -32.820 -13.731 1.00 37.59 187 LEU A CA 1
ATOM 1398 C C . LEU A 1 187 ? 8.389 -32.924 -15.016 1.00 37.59 187 LEU A C 1
ATOM 1400 O O . LEU A 1 187 ? 8.558 -34.031 -15.514 1.00 37.59 187 LEU A O 1
ATOM 1404 N N . TYR A 1 188 ? 8.980 -31.829 -15.516 1.00 40.53 188 TYR A N 1
ATOM 1405 C CA . TYR A 1 188 ? 9.692 -31.813 -16.811 1.00 40.53 188 TYR A CA 1
ATOM 1406 C C . TYR A 1 188 ? 11.184 -31.427 -16.750 1.00 40.53 188 TYR A C 1
ATOM 1408 O O . TYR A 1 188 ? 11.747 -30.967 -17.739 1.00 40.53 188 TYR A O 1
ATOM 1416 N N . LYS A 1 189 ? 11.862 -31.638 -15.612 1.00 43.81 189 LYS A N 1
ATOM 1417 C CA . LYS A 1 189 ? 13.340 -31.553 -15.514 1.00 43.81 189 LYS A CA 1
ATOM 1418 C C . LYS A 1 189 ? 14.044 -32.892 -15.241 1.00 43.81 189 LYS A C 1
ATOM 1420 O O . LYS A 1 189 ? 15.203 -32.884 -14.851 1.00 43.81 189 LYS A O 1
ATOM 1425 N N . ASN A 1 190 ? 13.375 -34.021 -15.485 1.00 41.97 190 ASN A N 1
ATOM 1426 C CA . ASN A 1 190 ? 13.974 -35.365 -15.434 1.00 41.97 190 ASN A CA 1
ATOM 1427 C C . ASN A 1 190 ? 13.663 -36.205 -16.691 1.00 41.97 190 ASN A C 1
ATOM 1429 O O . ASN A 1 190 ? 13.278 -37.369 -16.594 1.00 41.97 190 ASN A O 1
ATOM 1433 N N . THR A 1 191 ? 13.869 -35.609 -17.863 1.00 39.91 191 THR A N 1
ATOM 1434 C CA . THR A 1 191 ? 14.166 -36.271 -19.149 1.00 39.91 191 THR A CA 1
ATOM 1435 C C . THR A 1 191 ? 15.058 -35.340 -19.945 1.00 39.91 191 THR A C 1
ATOM 1437 O O . THR A 1 191 ? 15.976 -35.848 -20.617 1.00 39.91 191 THR A O 1
#

Sequence (191 aa):
IADISPLASLTNLQNLVLTRNSITDISPLASLTNLQGLVLAVNSITDISPLASLTNLDALGLTNNSIADISPLASLTNLKELSLDNNSIVDISPLASLTKLQGLDLGSNSIVDISPLMANSGLSEGDTIYISDNPLSDTSLNEYIPQLEGRGVEVNPVKQRVCETRMVNHYSQWLASERAIDNYHKLYKNT

Radius of gyration: 17.44 Å; Cα contacts (8 Å, |Δi|>4): 403; chains: 1; bounding box: 32×47×48 Å

Foldseek 3Di:
DADPLVCLPVLCDQEDADAQDAHADPLSCLSNLNHQYYAPANYAYADPLSCLSNLNHQEYHHHQYAYADPLSCLSNLNHAYDADANYAYADPLSCLNNLNHQEEEHHQYAYADPVSVVSNPNQAANREYEHENYNYHPCVVPPVVVVSVVRNYHYHHHPDPDDPPDVCVVCVVVVVVVVVVVVVVVVPPPD

Secondary structure (DSSP, 8-state):
----GGGGG-TT--EEE--SS-----GGGTT-TT-SEEE--SS-----GGGGG-TT-SEEE--SS-----GGGGG-TT-SEEE--SS-----GGGGG-TT-SEEE--SS-----HHHHH-S---TT-EEE-TTS---HHIIIIIHHHHHTTT-EEE-S--S--SSSTHHHHHHHHHHHHHHHHHHHHSS--

Solvent-accessible surface area (backbone atoms only — not comparable to full-atom values): 9617 Å² total; per-residue (Å²): 97,47,83,52,63,84,55,39,76,49,42,82,40,38,67,50,77,54,58,71,34,58,31,46,68,52,63,38,53,39,61,32,43,52,22,29,36,42,33,48,24,39,30,54,32,48,66,50,63,39,54,38,62,32,41,53,22,32,34,41,34,46,28,38,31,54,33,42,69,50,65,38,54,40,59,30,45,48,24,26,35,41,34,46,23,40,29,54,30,45,68,54,63,35,54,25,56,34,41,46,38,40,37,39,33,46,23,39,26,53,31,35,66,54,65,34,62,72,61,16,78,38,61,29,69,79,19,38,38,35,45,14,67,32,66,55,34,70,58,33,64,74,48,50,46,57,53,44,41,71,47,41,24,48,72,39,66,60,81,64,99,71,78,85,72,68,68,41,73,67,43,46,73,54,50,57,57,47,58,55,52,60,50,51,64,67,70,70,75,84,126

Nearest PDB structures (foldseek):
  6hlu-assembly1_A  TM=9.792E-01  e=1.844E-13  Chlorobaculum tepidum
  2omy-assembly1_A  TM=9.636E-01  e=1.743E-13  Listeria monocytogenes EGD-e
  2omx-assembly1_A  TM=9.596E-01  e=1.647E-13  Listeria monocytogenes EGD-e
  2omu-assembly1_A  TM=8.856E-01  e=4.305E-13  Listeria monocytogenes EGD-e
  2omz-assembly1_A  TM=7.135E-01  e=8.360E-14  Listeria monocytogenes EGD-e